Protein AF-A0A7S1K8V2-F1 (afdb_monomer_lite)

pLDDT: mean 72.02, std 18.65, range [31.47, 95.31]

Foldseek 3Di:
DDPWAAWDKDAAWPDKDPQAQDVVVLLVVLLLRLQFFKWWDANNRMITGHGPRMDTDHDNPHRIGMDTSDPPPDQKDFSWDFDPPDPVFWLDKDFCCVDVVVLLVVLLPGPQFWKWKRQNGMITTGHPDDPDGDRPQDPPPDDGQCDVPNLVVVQVVDPQFDDWDDDVNDIDTDGPPDRDPPPSDPDPPVRRSIMMGTND

Radius of gyration: 17.93 Å; chains: 1; bounding box: 51×30×47 Å

Structure (mmCIF, N/CA/C/O backbone):
data_AF-A0A7S1K8V2-F1
#
_entry.id   AF-A0A7S1K8V2-F1
#
loop_
_atom_site.group_PDB
_atom_site.id
_atom_site.type_symbol
_atom_site.label_atom_id
_atom_site.label_alt_id
_atom_site.label_comp_id
_atom_site.label_asym_id
_atom_site.label_entity_id
_atom_site.label_seq_id
_atom_site.pdbx_PDB_ins_code
_atom_site.Cartn_x
_atom_site.Cartn_y
_atom_site.Cartn_z
_atom_site.occupancy
_atom_site.B_iso_or_equiv
_atom_site.auth_seq_id
_atom_site.auth_comp_id
_atom_site.auth_asym_id
_atom_site.auth_atom_id
_atom_site.pdbx_PDB_model_num
ATOM 1 N N . VAL A 1 1 ? 1.075 -13.369 14.796 1.00 53.59 1 VAL A N 1
ATOM 2 C CA . VAL A 1 1 ? 1.922 -12.319 15.407 1.00 53.59 1 VAL A CA 1
ATOM 3 C C . VAL A 1 1 ? 1.227 -10.993 15.156 1.00 53.59 1 VAL A C 1
ATOM 5 O O . VAL A 1 1 ? 0.840 -10.765 14.019 1.00 53.59 1 VAL A O 1
ATOM 8 N N . SER A 1 2 ? 0.958 -10.197 16.194 1.00 70.00 2 SER A N 1
ATOM 9 C CA . SER A 1 2 ? 0.350 -8.868 16.036 1.00 70.00 2 SER A CA 1
ATOM 10 C C . SER A 1 2 ? 1.467 -7.839 15.881 1.00 70.00 2 SER A C 1
ATOM 12 O O . SER A 1 2 ? 2.305 -7.732 16.771 1.00 70.00 2 SER A O 1
ATOM 14 N N . CYS A 1 3 ? 1.492 -7.119 14.759 1.00 86.88 3 CYS A N 1
ATOM 15 C CA . CYS A 1 3 ? 2.427 -6.020 14.487 1.00 86.88 3 CYS A CA 1
ATOM 16 C C . CYS A 1 3 ? 1.799 -4.641 14.753 1.00 86.88 3 CYS A C 1
ATOM 18 O O . CYS A 1 3 ? 2.297 -3.613 14.292 1.00 86.88 3 CYS A O 1
ATOM 20 N N . TYR A 1 4 ? 0.689 -4.625 15.492 1.00 90.81 4 TYR A N 1
ATOM 21 C CA . TYR A 1 4 ? 0.033 -3.403 15.921 1.00 90.81 4 TYR A CA 1
ATOM 22 C C . TYR A 1 4 ? 0.778 -2.740 17.072 1.00 90.81 4 TYR A C 1
ATOM 24 O O . TYR A 1 4 ? 1.334 -3.393 17.956 1.00 90.81 4 TYR A O 1
ATOM 32 N N . ARG A 1 5 ? 0.706 -1.415 17.093 1.00 92.44 5 ARG A N 1
ATOM 33 C CA . ARG A 1 5 ? 1.230 -0.565 18.161 1.00 92.44 5 ARG A CA 1
ATOM 34 C C . ARG A 1 5 ? 0.254 0.561 18.445 1.00 92.44 5 ARG A C 1
ATOM 36 O O . ARG A 1 5 ? -0.498 0.948 17.560 1.00 92.44 5 ARG A O 1
ATOM 43 N N . ARG A 1 6 ? 0.263 1.111 19.659 1.00 95.12 6 ARG A N 1
ATOM 44 C CA . ARG A 1 6 ? -0.515 2.326 19.928 1.00 95.12 6 ARG A CA 1
ATOM 45 C C . ARG A 1 6 ? 0.083 3.500 19.163 1.00 95.12 6 ARG A C 1
ATOM 47 O O . ARG A 1 6 ? 1.302 3.714 19.183 1.00 95.12 6 ARG A O 1
ATOM 54 N N . GLY A 1 7 ? -0.766 4.231 18.457 1.00 94.94 7 GLY A N 1
ATOM 55 C CA . GLY A 1 7 ? -0.309 5.356 17.666 1.00 94.94 7 GLY A CA 1
ATOM 56 C C . GLY A 1 7 ? -1.412 6.114 16.960 1.00 94.94 7 GLY A C 1
ATOM 57 O O . GLY A 1 7 ? -2.589 5.780 17.023 1.00 94.94 7 GLY A O 1
ATOM 58 N N . GLU A 1 8 ? -0.988 7.164 16.279 1.00 94.06 8 GLU A N 1
ATOM 59 C CA . GLU A 1 8 ? -1.841 8.003 15.459 1.00 94.06 8 GLU A CA 1
ATOM 60 C C . GLU A 1 8 ? -1.743 7.563 14.007 1.00 94.06 8 GLU A C 1
ATOM 62 O O . GLU A 1 8 ? -0.650 7.325 13.478 1.00 94.06 8 GLU A O 1
ATOM 67 N N . LEU A 1 9 ? -2.909 7.488 13.374 1.00 93.00 9 LEU A N 1
ATOM 68 C CA . LEU A 1 9 ? -3.054 7.210 11.959 1.00 93.00 9 LEU A CA 1
ATOM 69 C C . LEU A 1 9 ? -3.453 8.498 11.248 1.00 93.00 9 LEU A C 1
ATOM 71 O O . LEU A 1 9 ? -4.464 9.109 11.581 1.00 93.00 9 LEU A O 1
ATOM 75 N N . SER A 1 10 ? -2.662 8.910 10.267 1.00 86.31 10 SER A N 1
ATOM 76 C CA . SER A 1 10 ? -2.987 10.029 9.377 1.00 86.31 10 SER A CA 1
ATOM 77 C C . SER A 1 10 ? -2.957 9.555 7.934 1.00 86.31 10 SER A C 1
ATOM 79 O O . SER A 1 10 ? -2.233 8.616 7.626 1.00 86.31 10 SER A O 1
ATOM 81 N N . GLY A 1 11 ? -3.720 10.183 7.041 1.00 77.44 11 GLY A N 1
ATOM 82 C CA . GLY A 1 11 ? -3.738 9.823 5.621 1.00 77.44 11 GLY A CA 1
ATOM 83 C C . GLY A 1 11 ? -5.083 10.079 4.957 1.00 77.44 11 GLY A C 1
ATOM 84 O O . GLY A 1 11 ? -6.019 10.567 5.589 1.00 77.44 11 GLY A O 1
ATOM 85 N N . ILE A 1 12 ? -5.183 9.731 3.672 1.00 74.69 12 ILE A N 1
ATOM 86 C CA . ILE A 1 12 ? -6.480 9.684 2.992 1.00 74.69 12 ILE A CA 1
ATOM 87 C C . ILE A 1 12 ? -7.177 8.394 3.420 1.00 74.69 12 ILE A C 1
ATOM 89 O O . ILE A 1 12 ? -6.639 7.303 3.227 1.00 74.69 12 ILE A O 1
ATOM 93 N N . GLY A 1 13 ? -8.368 8.529 4.002 1.00 75.56 13 GLY A N 1
ATOM 94 C CA . GLY A 1 13 ? -9.222 7.394 4.335 1.00 75.56 13 GLY A CA 1
ATOM 95 C C . GLY A 1 13 ? -9.677 6.669 3.071 1.00 75.56 13 GLY A C 1
ATOM 96 O O . GLY A 1 13 ? -10.183 7.295 2.143 1.00 75.56 13 GLY A O 1
ATOM 97 N N . VAL A 1 14 ? -9.490 5.353 3.046 1.00 73.56 14 VAL A N 1
ATOM 98 C CA . VAL A 1 14 ? -9.912 4.466 1.947 1.00 73.56 14 VAL A CA 1
ATOM 99 C C . VAL A 1 14 ? -11.004 3.489 2.377 1.00 73.56 14 VAL A C 1
ATOM 101 O O . VAL A 1 14 ? -11.528 2.750 1.550 1.00 73.56 14 VAL A O 1
ATOM 104 N N . GLY A 1 15 ? -11.370 3.495 3.659 1.00 77.00 15 GLY A N 1
ATOM 105 C CA . GLY A 1 15 ? -12.552 2.809 4.156 1.00 77.00 15 GLY A CA 1
ATOM 106 C C . GLY A 1 15 ? -12.661 2.826 5.677 1.00 77.00 15 GLY A C 1
ATOM 107 O O . GLY A 1 15 ? -11.722 3.189 6.391 1.00 77.00 15 GLY A O 1
ATOM 108 N N . LEU A 1 16 ? -13.838 2.425 6.145 1.00 80.62 16 LEU A N 1
ATOM 109 C CA . LEU A 1 16 ? -14.194 2.254 7.547 1.00 80.62 16 LEU A CA 1
ATOM 110 C C . LEU A 1 16 ? -15.005 0.962 7.661 1.00 80.62 16 LEU A C 1
ATOM 112 O O . LEU A 1 16 ? -15.976 0.798 6.925 1.00 80.62 16 LEU A O 1
ATOM 116 N N . VAL A 1 17 ? -14.612 0.057 8.557 1.00 84.56 17 VAL A N 1
ATOM 117 C CA . VAL A 1 17 ? -15.372 -1.170 8.844 1.00 84.56 17 VAL A CA 1
ATOM 118 C C . VAL A 1 17 ? -15.810 -1.165 10.301 1.00 84.56 17 VAL A C 1
ATOM 120 O O . VAL A 1 17 ? -14.987 -0.965 11.194 1.00 84.56 17 VAL A O 1
ATOM 123 N N . GLU A 1 18 ? -17.103 -1.397 10.524 1.00 85.75 18 GLU A N 1
ATOM 124 C CA . GLU A 1 18 ? -17.752 -1.466 11.835 1.00 85.75 18 GLU A CA 1
ATOM 125 C C . GLU A 1 18 ? -18.924 -2.470 11.786 1.00 85.75 18 GLU A C 1
ATOM 127 O O . GLU A 1 18 ? -19.657 -2.488 10.795 1.00 85.75 18 GLU A O 1
ATOM 132 N N . PRO A 1 19 ? -19.156 -3.280 12.836 1.00 87.50 19 PRO A N 1
ATOM 133 C CA . PRO A 1 19 ? -18.291 -3.491 13.994 1.00 87.50 19 PRO A CA 1
ATOM 134 C C . PRO A 1 19 ? -17.163 -4.488 13.683 1.00 87.50 19 PRO A C 1
ATOM 136 O O . PRO A 1 19 ? -17.367 -5.480 12.984 1.00 87.50 19 PRO A O 1
ATOM 139 N N . VAL A 1 20 ? -15.987 -4.262 14.260 1.00 89.38 20 VAL A N 1
ATOM 140 C CA . VAL A 1 20 ? -14.831 -5.168 14.188 1.00 89.38 20 VAL A CA 1
ATOM 141 C C . VAL A 1 20 ? -14.441 -5.585 15.600 1.00 89.38 20 VAL A C 1
ATOM 143 O O . VAL A 1 20 ? -14.430 -4.753 16.503 1.00 89.38 20 VAL A O 1
ATOM 146 N N . LYS A 1 21 ? -14.160 -6.871 15.824 1.00 88.56 21 LYS A N 1
ATOM 147 C CA . LYS A 1 21 ? -13.917 -7.401 17.179 1.00 88.56 21 LYS A CA 1
ATOM 148 C C . LYS A 1 21 ? -12.461 -7.319 17.604 1.00 88.56 21 LYS A C 1
ATOM 150 O O . LYS A 1 21 ? -12.169 -7.251 18.795 1.00 88.56 21 LYS A O 1
ATOM 155 N N . GLU A 1 22 ? -11.556 -7.382 16.636 1.00 91.12 22 GLU A N 1
ATOM 156 C CA . GLU A 1 22 ? -10.123 -7.458 16.880 1.00 91.12 22 GLU A CA 1
ATOM 157 C C . GLU A 1 22 ? -9.335 -6.710 15.801 1.00 91.12 22 GLU A C 1
ATOM 159 O O . GLU A 1 22 ? -9.716 -6.662 14.631 1.00 91.12 22 GLU A O 1
ATOM 164 N N . ALA A 1 23 ? -8.156 -6.202 16.163 1.00 90.31 23 ALA A N 1
ATOM 165 C CA . ALA A 1 23 ? -7.246 -5.557 15.215 1.00 90.31 23 ALA A CA 1
ATOM 166 C C . ALA A 1 23 ? -6.826 -6.489 14.051 1.00 90.31 23 ALA A C 1
ATOM 168 O O . ALA A 1 23 ? -6.567 -6.039 12.934 1.00 90.31 23 ALA A O 1
ATOM 169 N N . SER A 1 24 ? -6.804 -7.805 14.281 1.00 88.50 24 SER A N 1
ATOM 170 C CA . SER A 1 24 ? -6.528 -8.827 13.261 1.00 88.50 24 SER A CA 1
ATOM 171 C C . SER A 1 24 ? -7.564 -8.811 12.126 1.00 88.50 24 SER A C 1
ATOM 173 O O . SER A 1 24 ? -7.199 -8.873 10.951 1.00 88.50 24 SER A O 1
ATOM 175 N N . GLU A 1 25 ? -8.847 -8.657 12.457 1.00 89.12 25 GLU A N 1
ATOM 176 C CA . GLU A 1 25 ? -9.940 -8.539 11.488 1.00 89.12 25 GLU A CA 1
ATOM 177 C C . GLU A 1 25 ? -9.811 -7.250 10.665 1.00 89.12 25 GLU A C 1
ATOM 179 O O . GLU A 1 25 ? -10.033 -7.259 9.454 1.00 89.12 25 GLU A O 1
ATOM 184 N N . C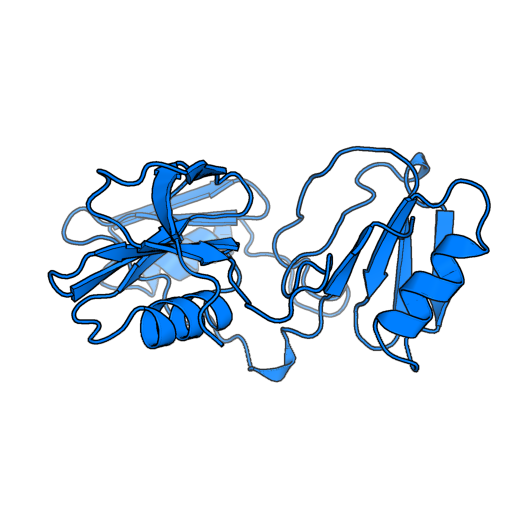YS A 1 26 ? -9.371 -6.164 11.305 1.00 90.81 26 CYS A N 1
ATOM 185 C CA . CYS A 1 26 ? -9.122 -4.879 10.657 1.00 90.81 26 CYS A CA 1
ATOM 186 C C . CYS A 1 26 ? -7.973 -4.970 9.633 1.00 90.81 26 CYS A C 1
ATOM 188 O O . CYS A 1 26 ? -8.078 -4.492 8.501 1.00 90.81 26 CYS A O 1
ATOM 190 N N . GLN A 1 27 ? -6.919 -5.715 9.972 1.00 88.88 27 GLN A N 1
ATOM 191 C CA . GLN A 1 27 ? -5.821 -6.004 9.055 1.00 88.88 27 GLN A CA 1
ATOM 192 C C . GLN A 1 27 ? -6.258 -6.914 7.899 1.00 88.88 27 GLN A C 1
ATOM 194 O O . GLN A 1 27 ? -5.871 -6.682 6.758 1.00 88.88 27 GLN A O 1
ATOM 199 N N . ALA A 1 28 ? -7.107 -7.913 8.158 1.00 86.00 28 ALA A N 1
ATOM 200 C CA . ALA A 1 28 ? -7.661 -8.767 7.109 1.00 86.00 28 ALA A CA 1
ATOM 201 C C . ALA A 1 28 ? -8.577 -7.982 6.151 1.00 86.00 28 ALA A C 1
ATOM 203 O O . ALA A 1 28 ? -8.548 -8.214 4.943 1.00 86.00 28 ALA A O 1
ATOM 204 N N . ALA A 1 29 ? -9.368 -7.037 6.667 1.00 86.62 29 ALA A N 1
ATOM 205 C CA . ALA A 1 29 ? -10.167 -6.120 5.854 1.00 86.62 29 ALA A CA 1
ATOM 206 C C . ALA A 1 29 ? -9.279 -5.207 4.998 1.00 86.62 29 ALA A C 1
ATOM 208 O O . ALA A 1 29 ? -9.495 -5.088 3.790 1.00 86.62 29 ALA A O 1
ATOM 209 N N . CYS A 1 30 ? -8.220 -4.649 5.589 1.00 85.94 30 CYS A N 1
ATOM 210 C CA . CYS A 1 30 ? -7.206 -3.902 4.855 1.00 85.94 30 CYS A CA 1
ATOM 211 C C . CYS A 1 30 ? -6.575 -4.766 3.753 1.00 85.94 30 CYS A C 1
ATOM 213 O O . CYS A 1 30 ? -6.520 -4.346 2.603 1.00 85.94 30 CYS A O 1
ATOM 215 N N . ALA A 1 31 ? -6.202 -6.011 4.059 1.00 81.75 31 ALA A N 1
ATOM 216 C CA . ALA A 1 31 ? -5.615 -6.958 3.114 1.00 81.75 31 ALA A CA 1
ATOM 217 C C . ALA A 1 31 ? -6.539 -7.347 1.947 1.00 81.75 31 ALA A C 1
ATOM 219 O O . ALA A 1 31 ? -6.030 -7.757 0.908 1.00 81.75 31 ALA A O 1
ATOM 220 N N . ARG A 1 32 ? -7.861 -7.179 2.075 1.00 78.12 32 ARG A N 1
ATOM 221 C CA . ARG A 1 32 ? -8.830 -7.330 0.973 1.00 78.12 32 ARG A CA 1
ATOM 222 C C . ARG A 1 32 ? -9.157 -6.018 0.263 1.00 78.12 32 ARG A C 1
ATOM 224 O O . ARG A 1 32 ? -9.653 -6.040 -0.852 1.00 78.12 32 ARG A O 1
ATOM 231 N N . THR A 1 33 ? -8.818 -4.880 0.861 1.00 74.25 33 THR A N 1
ATOM 232 C CA . THR A 1 33 ? -9.074 -3.548 0.303 1.00 74.25 33 THR A CA 1
ATOM 233 C C . THR A 1 33 ? -7.844 -3.097 -0.479 1.00 74.25 33 THR A C 1
ATOM 235 O O . THR A 1 33 ? -6.863 -2.715 0.152 1.00 74.25 33 THR A O 1
ATOM 238 N N . PRO A 1 34 ? -7.814 -3.108 -1.822 1.00 71.56 34 PRO A N 1
ATOM 239 C CA . PRO A 1 34 ? -6.573 -2.893 -2.583 1.00 71.56 34 PRO A CA 1
ATOM 240 C C . PRO A 1 34 ? -5.882 -1.556 -2.288 1.00 71.56 34 PRO A C 1
ATOM 242 O O . PRO A 1 34 ? -4.665 -1.448 -2.328 1.00 71.56 34 PRO A O 1
ATOM 245 N N . GLN A 1 35 ? -6.680 -0.552 -1.934 1.00 73.56 35 GLN A N 1
ATOM 246 C CA . GLN A 1 35 ? -6.238 0.801 -1.622 1.00 73.56 35 GLN A CA 1
ATOM 247 C C . GLN A 1 35 ? -5.634 0.950 -0.219 1.00 73.56 35 GLN A C 1
ATOM 249 O O . GLN A 1 35 ? -5.036 1.978 0.074 1.00 73.56 35 GLN A O 1
ATOM 254 N N . CYS A 1 36 ? -5.809 -0.031 0.671 1.00 81.94 36 CYS A N 1
ATOM 255 C CA . CYS A 1 36 ? -5.418 0.085 2.073 1.00 81.94 36 CYS A CA 1
ATOM 256 C C . CYS A 1 36 ? -3.940 -0.247 2.292 1.00 81.94 36 CYS A C 1
ATOM 258 O O . CYS A 1 36 ? -3.472 -1.332 1.948 1.00 81.94 36 CYS A O 1
ATOM 260 N N . HIS A 1 37 ? -3.205 0.674 2.907 1.00 84.06 37 HIS A N 1
ATOM 261 C CA . HIS A 1 37 ? -1.793 0.476 3.226 1.00 84.06 37 HIS A CA 1
ATOM 262 C C . HIS A 1 37 ? -1.545 0.423 4.736 1.00 84.06 37 HIS A C 1
ATOM 264 O O . HIS A 1 37 ? -0.791 -0.430 5.212 1.00 84.06 37 HIS A O 1
ATOM 270 N N . TYR A 1 38 ? -2.250 1.264 5.494 1.00 89.75 38 TYR A N 1
ATOM 271 C CA . TYR A 1 38 ? -2.222 1.251 6.950 1.00 89.75 38 TYR A CA 1
ATOM 272 C C . TYR A 1 38 ? -3.626 1.176 7.521 1.00 89.75 38 TYR A C 1
ATOM 274 O O . TYR A 1 38 ? -4.615 1.577 6.904 1.00 89.75 38 TYR A O 1
ATOM 282 N N . THR A 1 39 ? -3.689 0.685 8.744 1.00 93.19 39 THR A N 1
ATOM 283 C CA . THR A 1 39 ? -4.930 0.447 9.448 1.00 93.19 39 THR A CA 1
ATOM 284 C C . THR A 1 39 ? -4.834 0.917 10.894 1.00 93.19 39 THR A C 1
ATOM 286 O O . THR A 1 39 ? -3.751 0.943 11.481 1.00 93.19 39 THR A O 1
ATOM 289 N N . GLY A 1 40 ? -5.967 1.349 11.441 1.00 94.94 40 GLY A N 1
ATOM 290 C CA . GLY A 1 40 ? -6.136 1.795 12.814 1.00 94.94 40 GLY A CA 1
ATOM 291 C C . GLY A 1 40 ? -7.385 1.161 13.399 1.00 94.94 40 GLY A C 1
ATOM 292 O O . GLY A 1 40 ? -8.484 1.390 12.912 1.00 94.94 40 GLY A O 1
ATOM 293 N N . TYR A 1 41 ? -7.216 0.373 14.446 1.00 95.31 41 TYR A N 1
ATOM 294 C CA . TYR A 1 41 ? -8.282 -0.268 15.191 1.00 95.31 41 TYR A CA 1
ATOM 295 C C . TYR A 1 41 ? -8.514 0.478 16.506 1.00 95.31 41 TYR A C 1
ATOM 297 O O . TYR A 1 41 ? -7.600 0.602 17.323 1.00 95.31 41 TYR A O 1
ATOM 305 N N . GLY A 1 42 ? -9.734 0.968 16.705 1.00 93.25 42 GLY A N 1
ATOM 306 C CA . GLY A 1 42 ? -10.200 1.488 17.987 1.00 93.25 42 GLY A CA 1
ATOM 307 C C . GLY A 1 42 ? -10.867 0.385 18.800 1.00 93.25 42 GLY A C 1
ATOM 308 O O . GLY A 1 42 ? -11.659 -0.387 18.264 1.00 93.25 42 GLY A O 1
ATOM 309 N N . GLU A 1 43 ? -10.600 0.325 20.105 1.00 87.06 43 GLU A N 1
ATOM 310 C CA . GLU A 1 43 ? -11.154 -0.713 20.997 1.00 87.06 43 GLU A CA 1
ATOM 311 C C . GLU A 1 43 ? -12.695 -0.674 21.105 1.00 87.06 43 GLU A C 1
ATOM 313 O O . GLU A 1 43 ? -13.312 -1.639 21.548 1.00 87.06 43 GLU A O 1
ATOM 318 N N . TRP A 1 44 ? -13.329 0.409 20.644 1.00 89.56 44 TRP A N 1
ATOM 319 C CA . TRP A 1 44 ? -14.784 0.547 20.489 1.00 89.56 44 TRP A CA 1
ATOM 320 C C . TRP A 1 44 ? -15.355 -0.171 19.252 1.00 89.56 44 TRP A C 1
ATOM 322 O O . TRP A 1 44 ? -16.562 -0.120 19.020 1.00 89.56 44 TRP A O 1
ATOM 332 N N . GLY A 1 45 ? -14.513 -0.863 18.483 1.00 89.75 45 GLY A N 1
ATOM 333 C CA . GLY A 1 45 ? -14.917 -1.718 17.369 1.00 89.75 45 GLY A CA 1
ATOM 334 C C . GLY A 1 45 ? -14.894 -1.046 15.997 1.00 89.75 45 GLY A C 1
ATOM 335 O O . GLY A 1 45 ? -15.529 -1.548 15.068 1.00 89.75 45 GLY A O 1
ATOM 336 N N . SER A 1 46 ? -14.162 0.063 15.862 1.00 90.75 46 SER A N 1
ATOM 337 C CA . SER A 1 46 ? -13.975 0.778 14.594 1.00 90.75 46 SER A CA 1
ATOM 338 C C . SER A 1 46 ? -12.653 0.427 13.932 1.00 90.75 46 SER A C 1
ATOM 340 O O . SER A 1 46 ? -11.601 0.450 14.572 1.00 90.75 46 SER A O 1
ATOM 342 N N . CYS A 1 47 ? -12.699 0.161 12.628 1.00 93.81 47 CYS A N 1
ATOM 343 C CA . CYS A 1 47 ? -11.532 -0.105 11.799 1.00 93.81 47 CYS A CA 1
ATOM 344 C C . CYS A 1 47 ? -11.344 0.978 10.736 1.00 93.81 47 CYS A C 1
ATOM 346 O O . CYS A 1 47 ? -12.034 0.992 9.717 1.00 93.81 47 CYS A O 1
ATOM 348 N N . TYR A 1 48 ? -10.379 1.862 10.953 1.00 92.62 48 TYR A N 1
ATOM 349 C CA . TYR A 1 48 ? -9.982 2.905 10.018 1.00 92.62 48 TYR A CA 1
ATOM 350 C C . TYR A 1 48 ? -8.942 2.360 9.040 1.00 92.62 48 TYR A C 1
ATOM 352 O O . TYR A 1 48 ? -7.939 1.772 9.447 1.00 92.62 48 TYR A O 1
ATOM 360 N N . MET A 1 49 ? -9.155 2.578 7.747 1.00 89.44 49 MET A N 1
ATOM 361 C CA . MET A 1 49 ? -8.223 2.185 6.693 1.00 89.44 49 MET A CA 1
ATOM 362 C C . MET A 1 49 ? -7.755 3.427 5.951 1.00 89.44 49 MET A C 1
ATOM 364 O O . MET A 1 49 ? -8.575 4.213 5.471 1.00 89.44 49 MET A O 1
ATOM 368 N N . VAL A 1 50 ? -6.440 3.601 5.830 1.00 84.81 50 VAL A N 1
ATOM 369 C CA . VAL A 1 50 ? -5.841 4.701 5.066 1.00 84.81 50 VAL A CA 1
ATOM 370 C C . VAL A 1 50 ? -4.964 4.173 3.942 1.00 84.81 50 VAL A C 1
ATOM 372 O O . VAL A 1 50 ? -4.414 3.068 4.003 1.00 84.81 50 VAL A O 1
ATOM 375 N N . GLY A 1 51 ? -4.864 4.982 2.894 1.00 78.25 51 GLY A N 1
ATOM 376 C CA . GLY A 1 51 ? -4.095 4.653 1.708 1.00 78.25 51 GLY A CA 1
ATOM 377 C C . GLY A 1 51 ? -2.586 4.727 1.904 1.00 78.25 51 GLY A C 1
ATOM 378 O O . GLY A 1 51 ? -2.082 5.005 2.991 1.00 78.25 51 GLY A O 1
ATOM 379 N N . TRP A 1 52 ? -1.860 4.509 0.809 1.00 77.31 52 TRP A N 1
ATOM 380 C CA . TRP A 1 52 ? -0.393 4.564 0.751 1.00 77.31 52 TRP A CA 1
ATOM 381 C C . TRP A 1 52 ? 0.205 5.872 1.283 1.00 77.31 52 TRP A C 1
ATOM 383 O O . TRP A 1 52 ? 1.294 5.892 1.845 1.00 77.31 52 TRP A O 1
ATOM 393 N N . ASN A 1 53 ? -0.514 6.981 1.122 1.00 73.38 53 ASN A N 1
ATOM 394 C CA . ASN A 1 53 ? -0.092 8.281 1.636 1.00 73.38 53 ASN A CA 1
ATOM 395 C C . ASN A 1 53 ? -0.235 8.413 3.159 1.00 73.38 53 ASN A C 1
ATOM 397 O O . ASN A 1 53 ? 0.008 9.493 3.704 1.00 73.38 53 ASN A O 1
ATOM 401 N N . GLY A 1 54 ? -0.717 7.365 3.823 1.00 81.44 54 GLY A N 1
ATOM 402 C CA . GLY A 1 54 ? -0.873 7.360 5.254 1.00 81.44 54 GLY A CA 1
ATOM 403 C C . GLY A 1 54 ? 0.467 7.383 5.973 1.00 81.44 54 GLY A C 1
ATOM 404 O O . GLY A 1 54 ? 1.523 7.099 5.415 1.00 81.44 54 GLY A O 1
ATOM 405 N N . THR A 1 55 ? 0.427 7.752 7.241 1.00 85.62 55 THR A N 1
ATOM 406 C CA . THR A 1 55 ? 1.576 7.680 8.131 1.00 85.62 55 THR A CA 1
ATOM 407 C C . THR A 1 55 ? 1.131 7.136 9.474 1.00 85.62 55 THR A C 1
ATOM 409 O O . THR A 1 55 ? 0.017 7.392 9.940 1.00 85.62 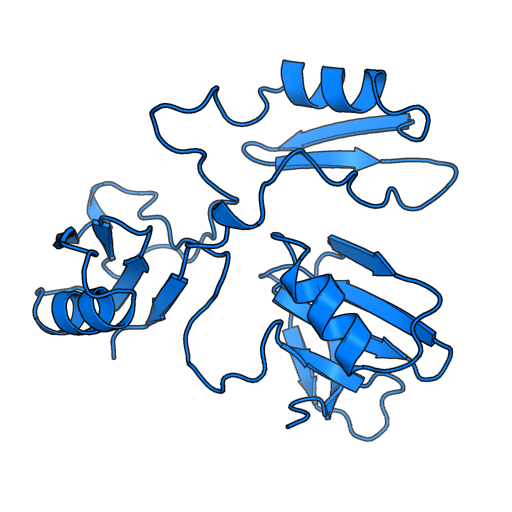55 THR A O 1
ATOM 412 N N . ILE A 1 56 ? 2.025 6.367 10.091 1.00 90.56 56 ILE A N 1
ATOM 413 C CA . ILE A 1 56 ? 1.873 5.885 11.457 1.00 90.56 56 ILE A CA 1
ATOM 414 C C . ILE A 1 56 ? 2.863 6.640 12.330 1.00 90.56 56 ILE A C 1
ATOM 416 O O . ILE A 1 56 ? 4.076 6.536 12.127 1.00 90.56 56 ILE A O 1
ATOM 420 N N . ARG A 1 57 ? 2.351 7.340 13.341 1.00 92.62 57 ARG A N 1
ATOM 421 C CA . ARG A 1 57 ? 3.170 7.936 14.397 1.00 92.62 57 ARG A CA 1
ATOM 422 C C . ARG A 1 57 ? 2.947 7.176 15.692 1.00 92.62 57 ARG A C 1
ATOM 424 O O . ARG A 1 57 ? 1.826 7.109 16.183 1.00 92.62 57 ARG A O 1
ATOM 431 N N . GLU A 1 58 ? 4.007 6.607 16.254 1.00 91.69 58 GLU A N 1
ATOM 432 C CA . GLU A 1 58 ? 3.905 5.950 17.557 1.00 91.69 58 GLU A CA 1
ATOM 433 C C . GLU A 1 58 ? 3.503 6.955 18.637 1.00 91.69 58 GLU A C 1
ATOM 435 O O . GLU A 1 58 ? 4.082 8.038 18.758 1.00 91.69 58 GLU A O 1
ATOM 440 N N . ASN A 1 59 ? 2.500 6.575 19.420 1.00 93.75 59 ASN A N 1
ATOM 441 C CA . ASN A 1 59 ? 2.019 7.335 20.559 1.00 93.75 59 ASN A CA 1
ATOM 442 C C . ASN A 1 59 ? 1.351 6.351 21.526 1.00 93.75 59 ASN A C 1
ATOM 444 O O . ASN A 1 59 ? 0.295 5.801 21.225 1.00 93.75 59 ASN A O 1
ATOM 448 N N . LYS A 1 60 ? 1.979 6.106 22.682 1.00 91.31 60 LYS A N 1
ATOM 449 C CA . LYS A 1 60 ? 1.495 5.121 23.665 1.00 91.31 60 LYS A CA 1
ATOM 450 C C . LYS A 1 60 ? 0.168 5.518 24.305 1.00 91.31 60 LYS A C 1
ATOM 452 O O . LYS A 1 60 ? -0.560 4.632 24.739 1.00 91.31 60 LYS A O 1
ATOM 457 N N . ASP A 1 61 ? -0.130 6.811 24.316 1.00 93.56 61 ASP A N 1
ATOM 458 C CA . ASP A 1 61 ? -1.348 7.374 24.890 1.00 93.56 61 ASP A CA 1
ATOM 459 C C . ASP A 1 61 ? -2.466 7.506 23.844 1.00 93.56 61 ASP A C 1
ATOM 461 O O . ASP A 1 61 ? -3.533 8.026 24.149 1.00 93.56 61 ASP A O 1
ATOM 465 N N . ALA A 1 62 ? -2.235 7.053 22.604 1.00 93.00 62 ALA A N 1
ATOM 466 C CA . ALA A 1 62 ? -3.261 7.057 21.573 1.00 93.00 62 ALA A CA 1
ATOM 467 C C . ALA A 1 62 ? -4.319 5.970 21.807 1.00 93.00 62 ALA A C 1
ATOM 469 O O . ALA A 1 62 ? -4.038 4.867 22.296 1.00 93.00 62 ALA A O 1
ATOM 470 N N . ASP A 1 63 ? -5.531 6.290 21.361 1.00 92.31 63 ASP A N 1
ATOM 471 C CA . ASP A 1 63 ? -6.714 5.437 21.462 1.00 92.31 63 ASP A CA 1
ATOM 472 C C . ASP A 1 63 ? -6.799 4.375 20.352 1.00 92.31 63 ASP A C 1
ATOM 474 O O . ASP A 1 63 ? -7.646 3.485 20.399 1.00 92.31 63 ASP A O 1
ATOM 478 N N . LEU A 1 64 ? -5.917 4.448 19.348 1.00 94.44 64 LEU A N 1
ATOM 479 C CA . LEU A 1 64 ? -5.872 3.508 18.232 1.00 94.44 64 LEU A CA 1
ATOM 480 C C . LEU A 1 64 ? -4.686 2.551 18.351 1.00 94.44 64 LEU A C 1
ATOM 482 O O . LEU A 1 64 ? -3.544 2.953 18.589 1.00 94.44 64 LEU A O 1
ATOM 486 N N . LEU A 1 65 ? -4.954 1.278 18.075 1.00 95.00 65 LEU A N 1
ATOM 487 C CA . LEU A 1 65 ? -3.948 0.321 17.643 1.00 95.00 65 LEU A CA 1
ATOM 488 C C . LEU A 1 65 ? -3.750 0.492 16.141 1.00 95.00 65 LEU A C 1
ATOM 490 O O . LEU A 1 65 ? -4.639 0.188 15.358 1.00 95.00 65 LEU A O 1
ATOM 494 N N . VAL A 1 66 ? -2.573 0.935 15.722 1.00 94.81 66 VAL A N 1
ATOM 495 C CA . VAL A 1 66 ? -2.229 1.166 14.317 1.00 94.81 66 VAL A CA 1
ATOM 496 C C . VAL A 1 66 ? -1.224 0.141 13.808 1.00 94.81 66 VAL A C 1
ATOM 498 O O . VAL A 1 66 ? -0.357 -0.319 14.556 1.00 94.81 66 VAL A O 1
ATOM 501 N N . GLY A 1 67 ? -1.335 -0.217 12.535 1.00 91.56 67 GLY A N 1
ATOM 502 C CA . GLY A 1 67 ? -0.514 -1.254 11.927 1.00 91.56 67 GLY A CA 1
ATOM 503 C C . GLY A 1 67 ? -0.499 -1.203 10.398 1.00 91.56 67 GLY A C 1
ATOM 504 O O . GLY A 1 67 ? -1.293 -0.488 9.781 1.00 91.56 67 GLY A O 1
ATOM 505 N N . PRO A 1 68 ? 0.436 -1.926 9.769 1.00 89.62 68 PRO A N 1
ATOM 506 C CA . PRO A 1 68 ? 0.474 -2.110 8.322 1.00 89.62 68 PRO A CA 1
ATOM 507 C C . PRO A 1 68 ? -0.644 -3.038 7.826 1.00 89.62 68 PRO A C 1
ATOM 509 O O . PRO A 1 68 ? -1.265 -3.771 8.594 1.00 89.62 68 PRO A O 1
ATOM 512 N N . ARG A 1 69 ? -0.834 -3.071 6.502 1.00 86.88 69 ARG A N 1
ATOM 513 C CA . ARG A 1 69 ? -1.678 -4.057 5.804 1.00 86.88 69 ARG A CA 1
ATOM 514 C C . ARG A 1 69 ? -1.328 -5.513 6.152 1.00 86.88 69 ARG A C 1
ATOM 516 O O . ARG A 1 69 ? -2.214 -6.361 6.196 1.00 86.88 69 ARG A O 1
ATOM 523 N N . SER A 1 70 ? -0.047 -5.822 6.356 1.00 83.88 70 SER A N 1
ATOM 524 C CA . SER A 1 70 ? 0.465 -7.175 6.616 1.00 83.88 70 SER A CA 1
ATOM 525 C C . SER A 1 70 ? 1.547 -7.152 7.697 1.00 83.88 70 SER A C 1
ATOM 527 O O . SER A 1 70 ? 2.358 -6.234 7.733 1.00 83.88 70 SER A O 1
ATOM 529 N N . CYS A 1 71 ? 1.590 -8.188 8.539 1.00 83.25 71 CYS A N 1
ATOM 530 C CA . CYS A 1 71 ? 2.633 -8.389 9.553 1.00 83.25 71 CYS A CA 1
ATOM 531 C C . CYS A 1 71 ? 3.717 -9.367 9.079 1.00 83.25 71 CYS A C 1
ATOM 533 O O . CYS A 1 71 ? 4.318 -10.049 9.902 1.00 83.25 71 CYS A O 1
ATOM 535 N N . ASP A 1 72 ? 3.926 -9.503 7.769 1.00 78.19 72 ASP A N 1
ATOM 536 C CA . ASP A 1 72 ? 4.919 -10.439 7.226 1.00 78.19 72 ASP A CA 1
ATOM 537 C C . ASP A 1 72 ? 6.374 -9.986 7.439 1.00 78.19 72 ASP A C 1
ATOM 539 O O . ASP A 1 72 ? 7.288 -10.709 7.050 1.00 78.19 72 ASP A O 1
ATOM 543 N N . GLU A 1 73 ? 6.580 -8.815 8.063 1.00 70.19 73 GLU A N 1
ATOM 544 C CA . GLU A 1 73 ? 7.880 -8.167 8.315 1.00 70.19 73 GLU A CA 1
ATOM 545 C C . GLU A 1 73 ? 8.742 -8.001 7.053 1.00 70.19 73 GLU A C 1
ATOM 547 O O . GLU A 1 73 ? 9.911 -7.621 7.127 1.00 70.19 73 GLU A O 1
ATOM 552 N N . SER A 1 74 ? 8.162 -8.243 5.876 1.00 72.88 74 SER A N 1
ATOM 553 C CA . SER A 1 74 ? 8.827 -8.011 4.613 1.00 72.88 74 SER A CA 1
ATOM 554 C C . SER A 1 74 ? 8.838 -6.512 4.336 1.00 72.88 74 SER A C 1
ATOM 556 O O . SER A 1 74 ? 7.911 -5.782 4.685 1.00 72.88 74 SER A O 1
ATOM 558 N N . CYS A 1 75 ? 9.876 -6.029 3.659 1.00 76.00 75 CYS A N 1
ATOM 559 C CA . CYS A 1 75 ? 9.859 -4.678 3.099 1.00 76.00 75 CYS A CA 1
ATOM 560 C C . CYS A 1 75 ? 8.998 -4.601 1.826 1.00 76.00 75 CYS A C 1
ATOM 562 O O . CYS A 1 75 ? 9.178 -3.676 1.038 1.00 76.00 75 CYS A O 1
ATOM 564 N N . TYR A 1 76 ? 8.141 -5.597 1.576 1.00 81.19 76 TYR A N 1
ATOM 565 C CA . TYR A 1 76 ? 7.357 -5.691 0.361 1.00 81.19 76 TYR A CA 1
ATOM 566 C C . TYR A 1 76 ? 5.967 -5.090 0.537 1.00 81.19 76 TYR A C 1
ATOM 568 O O . TYR A 1 76 ? 5.210 -5.415 1.450 1.00 81.19 76 TYR A O 1
ATOM 576 N N . ASP A 1 77 ? 5.596 -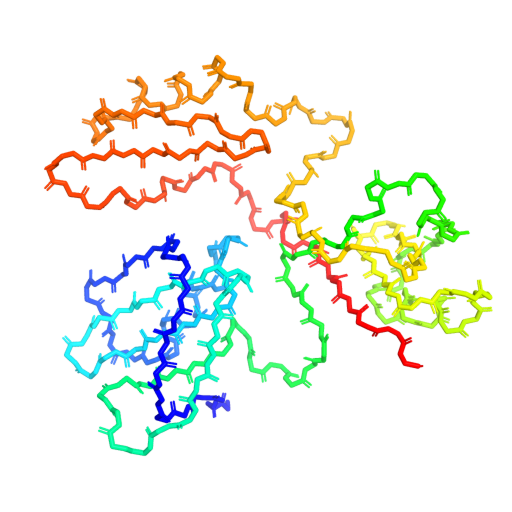4.275 -0.433 1.00 78.19 77 ASP A N 1
ATOM 577 C CA . ASP A 1 77 ? 4.301 -3.646 -0.549 1.00 78.19 77 ASP A CA 1
ATOM 578 C C . ASP A 1 77 ? 3.393 -4.503 -1.420 1.00 78.19 77 ASP A C 1
ATOM 580 O O . ASP A 1 77 ? 3.412 -4.459 -2.654 1.00 78.19 77 ASP A O 1
ATOM 584 N N . ARG A 1 78 ? 2.591 -5.328 -0.751 1.00 75.06 78 ARG A N 1
ATOM 585 C CA . ARG A 1 78 ? 1.620 -6.209 -1.401 1.00 75.06 78 ARG A CA 1
ATOM 586 C C . ARG A 1 78 ? 0.385 -5.432 -1.834 1.00 75.06 78 ARG A C 1
ATOM 588 O O . ARG A 1 78 ? -0.183 -4.675 -1.050 1.00 75.06 78 ARG A O 1
ATOM 595 N N . GLY A 1 79 ? -0.058 -5.677 -3.061 1.00 70.06 79 GLY A N 1
ATOM 596 C CA . GLY A 1 79 ? -1.187 -4.988 -3.682 1.00 70.06 79 GLY A CA 1
ATOM 597 C C . GLY A 1 79 ? -0.826 -3.632 -4.291 1.00 70.06 79 GLY A C 1
ATOM 598 O O . GLY A 1 79 ? -1.706 -2.972 -4.838 1.00 70.06 79 GLY A O 1
ATOM 599 N N . PHE A 1 80 ? 0.448 -3.234 -4.244 1.00 71.38 80 PHE A N 1
ATOM 600 C CA . PHE A 1 80 ? 0.928 -1.971 -4.793 1.00 71.38 80 PHE A CA 1
ATOM 601 C C . PHE A 1 80 ? 1.919 -2.224 -5.925 1.00 71.38 80 PHE A C 1
ATOM 603 O O . PHE A 1 80 ? 2.698 -3.179 -5.885 1.00 71.38 80 PHE A O 1
ATOM 610 N N . ILE A 1 81 ? 1.888 -1.349 -6.927 1.00 71.06 81 ILE A N 1
ATOM 611 C CA . ILE A 1 81 ? 2.887 -1.284 -7.993 1.00 71.06 81 ILE A CA 1
ATOM 612 C C . ILE A 1 81 ? 3.681 0.007 -7.854 1.00 71.06 81 ILE A C 1
ATOM 614 O O . ILE A 1 81 ? 3.124 1.063 -7.553 1.00 71.06 81 ILE A O 1
ATOM 618 N N . TYR A 1 82 ? 4.977 -0.058 -8.103 1.00 73.06 82 TYR A N 1
ATOM 619 C CA . TYR A 1 82 ? 5.782 1.130 -8.321 1.00 73.06 82 TYR A CA 1
ATOM 620 C C . TYR A 1 82 ? 5.815 1.406 -9.818 1.00 73.06 82 TYR A C 1
ATOM 622 O O . TYR A 1 82 ? 6.229 0.556 -10.598 1.00 73.06 82 TYR A O 1
ATOM 630 N N . ALA A 1 83 ? 5.359 2.578 -10.247 1.00 60.75 83 ALA A N 1
ATOM 631 C CA . ALA A 1 83 ? 5.349 2.897 -11.665 1.00 60.75 83 ALA A CA 1
ATOM 632 C C . ALA A 1 83 ? 6.588 3.686 -12.087 1.00 60.75 83 ALA A C 1
ATOM 634 O O . ALA A 1 83 ? 6.878 4.756 -11.550 1.00 60.75 83 ALA A O 1
ATOM 635 N N . ALA A 1 84 ? 7.250 3.221 -13.145 1.00 57.44 84 ALA A N 1
ATOM 636 C CA . ALA A 1 84 ? 8.116 4.063 -13.956 1.00 57.44 84 ALA A CA 1
ATOM 637 C C . ALA A 1 84 ? 7.238 4.987 -14.823 1.00 57.44 84 ALA A C 1
ATOM 639 O O . ALA A 1 84 ? 7.020 4.735 -16.003 1.00 57.44 84 ALA A O 1
ATOM 640 N N . ASN A 1 85 ? 6.698 6.059 -14.235 1.00 50.41 85 ASN A N 1
ATOM 641 C CA . ASN A 1 85 ? 5.875 7.043 -14.966 1.00 50.41 85 ASN A CA 1
ATOM 642 C C . ASN A 1 85 ? 6.655 7.806 -16.054 1.00 50.41 85 ASN A C 1
ATOM 644 O O . ASN A 1 85 ? 6.073 8.511 -16.873 1.00 50.41 85 ASN A O 1
ATOM 648 N N . ASP A 1 86 ? 7.977 7.677 -16.041 1.00 56.47 86 ASP A N 1
ATOM 649 C CA . ASP A 1 86 ? 8.893 8.154 -17.063 1.00 56.47 86 ASP A CA 1
ATOM 650 C C . ASP A 1 86 ? 9.550 6.916 -17.704 1.00 56.47 86 ASP A C 1
ATOM 652 O O . ASP A 1 86 ? 10.084 6.091 -16.961 1.00 56.47 86 ASP A O 1
ATOM 656 N N . PRO A 1 87 ? 9.569 6.768 -19.043 1.00 58.78 87 PRO A N 1
ATOM 657 C CA . PRO A 1 87 ? 10.311 5.705 -19.725 1.00 58.78 87 PRO A CA 1
ATOM 658 C C . PRO A 1 87 ? 11.777 5.635 -19.302 1.00 58.78 87 PRO A C 1
ATOM 660 O O . PRO A 1 87 ? 12.386 4.570 -19.314 1.00 58.78 87 PRO A O 1
ATOM 663 N N . SER A 1 88 ? 12.348 6.768 -18.888 1.00 60.00 88 SER A N 1
ATOM 664 C CA . SER A 1 88 ? 13.687 6.806 -18.337 1.00 60.00 88 SER A CA 1
ATOM 665 C C . SER A 1 88 ? 13.756 6.045 -17.009 1.00 60.00 88 SER A C 1
ATOM 667 O O . SER A 1 88 ? 14.774 5.413 -16.753 1.00 60.00 88 SER A O 1
ATOM 669 N N . ALA A 1 89 ? 12.712 6.067 -16.174 1.00 65.75 89 ALA A N 1
ATOM 670 C CA . ALA A 1 89 ? 12.652 5.411 -14.867 1.00 65.75 89 ALA A CA 1
ATOM 671 C C . ALA A 1 89 ? 12.611 3.871 -14.934 1.00 65.75 89 ALA A C 1
ATOM 673 O O . ALA A 1 89 ? 12.842 3.220 -13.916 1.00 65.75 89 ALA A O 1
ATOM 674 N N . ALA A 1 90 ? 12.384 3.281 -16.107 1.00 73.06 90 ALA A N 1
ATOM 675 C CA . ALA A 1 90 ? 12.503 1.843 -16.303 1.00 73.06 90 ALA A CA 1
ATOM 676 C C . ALA A 1 90 ? 13.973 1.443 -16.527 1.00 73.06 90 ALA A C 1
ATOM 678 O O . ALA A 1 90 ? 14.674 2.025 -17.353 1.00 73.06 90 ALA A O 1
ATOM 679 N N . VAL A 1 91 ? 14.438 0.433 -15.793 1.00 78.19 91 VAL A N 1
ATOM 680 C CA . VAL A 1 91 ? 15.718 -0.254 -16.045 1.00 78.19 91 VAL A CA 1
ATOM 681 C C . VAL A 1 91 ? 15.517 -1.394 -17.041 1.00 78.19 91 VAL A C 1
ATOM 683 O O . VAL A 1 91 ? 16.389 -1.661 -17.862 1.00 78.19 91 VAL A O 1
ATOM 686 N N . GLY A 1 92 ? 14.355 -2.046 -16.991 1.00 79.94 92 GLY A N 1
ATOM 687 C CA . GLY A 1 92 ? 13.985 -3.122 -17.901 1.00 79.94 92 GLY A CA 1
ATOM 688 C C . GLY A 1 92 ? 12.944 -4.056 -17.296 1.00 79.94 92 GLY A C 1
ATOM 689 O O . GLY A 1 92 ? 12.363 -3.769 -16.247 1.00 79.94 92 GLY A O 1
ATOM 690 N N . GLU A 1 93 ? 12.743 -5.192 -17.955 1.00 82.62 93 GLU A N 1
ATOM 691 C CA . GLU A 1 93 ? 11.859 -6.267 -17.508 1.00 82.62 93 GLU A CA 1
ATOM 692 C C . GLU A 1 93 ? 12.658 -7.564 -17.323 1.00 82.62 93 GLU A C 1
ATOM 694 O O . GLU A 1 93 ? 13.668 -7.787 -17.994 1.00 82.62 93 GLU A O 1
ATOM 699 N N . SER A 1 94 ? 12.223 -8.425 -16.403 1.00 83.69 94 SER A N 1
ATOM 700 C CA . SER A 1 94 ? 12.792 -9.769 -16.217 1.00 83.69 94 SER A CA 1
ATOM 701 C C . SER A 1 94 ? 11.708 -10.803 -15.908 1.00 83.69 94 SER A C 1
ATOM 703 O O . SER A 1 94 ? 10.549 -10.445 -15.688 1.00 83.69 94 SER A O 1
ATOM 705 N N . ASP A 1 95 ? 12.077 -12.084 -15.944 1.00 83.50 95 ASP A N 1
ATOM 706 C CA . ASP A 1 95 ? 11.179 -13.194 -15.616 1.00 83.50 95 ASP A CA 1
ATOM 707 C C . ASP A 1 95 ? 10.753 -13.138 -14.142 1.00 83.50 95 ASP A C 1
ATOM 709 O O . ASP A 1 95 ? 11.594 -13.048 -13.246 1.00 83.50 95 ASP A O 1
ATOM 713 N N . GLY A 1 96 ? 9.440 -13.174 -13.911 1.00 80.88 96 GLY A N 1
ATOM 714 C CA . GLY A 1 96 ? 8.824 -13.159 -12.584 1.00 80.88 96 GLY A CA 1
ATOM 715 C C . GLY A 1 96 ? 8.339 -14.525 -12.111 1.00 80.88 96 GLY A C 1
ATOM 716 O O . GLY A 1 96 ? 7.766 -14.610 -11.028 1.00 80.88 96 GLY A O 1
ATOM 717 N N . SER A 1 97 ? 8.557 -15.591 -12.885 1.00 80.38 97 SER A N 1
ATOM 718 C CA . SER A 1 97 ? 8.028 -16.932 -12.590 1.00 80.38 97 SER A CA 1
ATOM 719 C C . SER A 1 97 ? 8.474 -17.489 -11.228 1.00 80.38 97 SER A C 1
ATOM 721 O O . SER A 1 97 ? 7.747 -18.264 -10.611 1.00 80.38 97 SER A O 1
ATOM 723 N N . ASP A 1 98 ? 9.630 -17.043 -10.727 1.00 83.06 98 ASP A N 1
ATOM 724 C CA . ASP A 1 98 ? 10.184 -17.389 -9.408 1.00 83.06 98 ASP A CA 1
ATOM 725 C C . ASP A 1 98 ? 9.546 -16.617 -8.234 1.00 83.06 98 ASP A C 1
ATOM 727 O O . ASP A 1 98 ? 10.014 -16.720 -7.097 1.00 83.06 98 ASP A O 1
ATOM 731 N N . GLY A 1 99 ? 8.516 -15.810 -8.494 1.00 84.69 99 GLY A N 1
ATOM 732 C CA . GLY A 1 99 ? 7.875 -14.968 -7.491 1.00 84.69 99 GLY A CA 1
ATOM 733 C C . GLY A 1 99 ? 8.610 -13.644 -7.227 1.00 84.69 99 GLY A C 1
ATOM 734 O O . GLY A 1 99 ? 9.590 -13.302 -7.903 1.00 84.69 99 GLY A O 1
ATOM 735 N N . PRO A 1 100 ? 8.150 -12.868 -6.229 1.00 84.81 100 PRO A N 1
ATOM 736 C CA . PRO A 1 100 ? 8.707 -11.552 -5.916 1.00 84.81 100 PRO A CA 1
ATOM 737 C C . PRO A 1 100 ? 10.175 -11.598 -5.477 1.00 84.81 100 PRO A C 1
ATOM 739 O O . PRO A 1 100 ? 10.934 -10.670 -5.752 1.00 84.81 100 PRO A O 1
ATOM 742 N N . GLU A 1 101 ? 10.619 -12.696 -4.866 1.00 87.44 101 GLU A N 1
ATOM 743 C CA . GLU A 1 101 ? 12.017 -12.914 -4.498 1.00 87.44 101 GLU A CA 1
ATOM 744 C C . GLU A 1 101 ? 12.914 -13.051 -5.739 1.00 87.44 101 GLU A C 1
ATOM 746 O O . GLU A 1 101 ? 14.095 -12.692 -5.703 1.00 87.44 101 GLU A O 1
ATOM 751 N N . GLY A 1 102 ? 12.373 -13.572 -6.847 1.00 89.62 102 GLY A N 1
ATOM 752 C CA . GLY A 1 102 ? 13.036 -13.578 -8.151 1.00 89.62 102 GLY A CA 1
ATOM 753 C C . GLY A 1 102 ? 13.287 -12.160 -8.657 1.00 89.62 102 GLY A C 1
ATOM 754 O O . GLY A 1 102 ? 14.415 -11.830 -9.034 1.00 89.62 102 GLY A O 1
ATOM 755 N N . CYS A 1 103 ? 12.274 -11.296 -8.561 1.00 89.00 103 CYS A N 1
ATOM 756 C CA . CYS A 1 103 ? 12.380 -9.890 -8.946 1.00 89.00 103 CYS A CA 1
ATOM 757 C C . CYS A 1 103 ? 13.366 -9.103 -8.079 1.00 89.00 103 CYS A C 1
ATOM 759 O O . CYS A 1 103 ? 14.141 -8.309 -8.613 1.00 89.00 103 CYS A O 1
ATOM 761 N N . ASP A 1 104 ? 13.392 -9.350 -6.766 1.00 89.69 104 ASP A N 1
ATOM 762 C CA . ASP A 1 104 ? 14.379 -8.753 -5.860 1.00 89.69 104 ASP A CA 1
ATOM 763 C C . ASP A 1 104 ? 15.814 -9.106 -6.295 1.00 89.69 104 ASP A C 1
ATOM 765 O O . ASP A 1 104 ? 16.663 -8.228 -6.477 1.00 89.69 104 ASP A O 1
ATOM 769 N N . ARG A 1 105 ? 16.082 -10.391 -6.573 1.00 92.00 105 ARG A N 1
ATOM 770 C CA . ARG A 1 105 ? 17.393 -10.834 -7.084 1.00 92.00 105 ARG A CA 1
ATOM 771 C C . ARG A 1 105 ? 17.729 -10.220 -8.442 1.00 92.00 105 ARG A C 1
ATOM 773 O O . ARG A 1 105 ? 18.890 -9.881 -8.674 1.00 92.00 105 ARG A O 1
ATOM 780 N N . ALA A 1 106 ? 16.750 -10.109 -9.338 1.00 91.19 106 ALA A N 1
ATOM 781 C CA . ALA A 1 106 ? 16.943 -9.516 -10.656 1.00 91.19 106 ALA A CA 1
ATOM 782 C C . ALA A 1 106 ? 17.294 -8.025 -10.551 1.00 91.19 106 ALA A C 1
ATOM 784 O O . ALA A 1 106 ? 18.269 -7.584 -11.161 1.00 91.19 106 ALA A O 1
ATOM 785 N N . CYS A 1 107 ? 16.580 -7.272 -9.710 1.00 91.06 107 CYS A N 1
ATOM 786 C CA . CYS A 1 107 ? 16.852 -5.856 -9.485 1.00 91.06 107 CYS A CA 1
ATOM 787 C C . CYS A 1 107 ? 18.246 -5.634 -8.882 1.00 91.06 107 CYS A C 1
ATOM 789 O O . CYS A 1 107 ? 18.998 -4.813 -9.392 1.00 91.06 107 CYS A O 1
ATOM 791 N N . LYS A 1 108 ? 18.666 -6.440 -7.898 1.00 90.94 108 LYS A N 1
ATOM 792 C CA . LYS A 1 108 ? 20.022 -6.359 -7.313 1.00 90.94 108 LYS A CA 1
ATOM 793 C C . LYS A 1 108 ? 21.158 -6.550 -8.324 1.00 90.94 108 LYS A C 1
ATOM 795 O O . LYS A 1 108 ? 22.271 -6.084 -8.092 1.00 90.94 108 LYS A O 1
ATOM 800 N N . ARG A 1 109 ? 20.909 -7.258 -9.431 1.00 91.44 109 ARG A N 1
ATOM 801 C CA . ARG A 1 109 ? 21.892 -7.479 -10.508 1.00 91.44 109 ARG A CA 1
ATOM 802 C C . ARG A 1 109 ? 21.846 -6.407 -11.593 1.00 91.44 109 ARG A C 1
ATOM 804 O O . ARG A 1 109 ? 22.828 -6.247 -12.313 1.00 91.44 109 ARG A O 1
ATOM 811 N N . ALA A 1 110 ? 20.720 -5.718 -11.740 1.00 89.81 110 ALA A N 1
ATOM 812 C CA . ALA A 1 110 ? 20.514 -4.736 -12.790 1.00 89.81 110 ALA A CA 1
ATOM 813 C C . ALA A 1 110 ? 21.093 -3.374 -12.381 1.00 89.81 110 ALA A C 1
ATOM 815 O O . ALA A 1 110 ? 20.715 -2.790 -11.363 1.00 89.81 110 ALA A O 1
ATOM 816 N N . GLU A 1 111 ? 22.012 -2.846 -13.189 1.00 88.62 111 GLU A N 1
ATOM 817 C CA . GLU A 1 111 ? 22.662 -1.569 -12.906 1.00 88.62 111 GLU A CA 1
ATOM 818 C C . GLU A 1 111 ? 21.632 -0.430 -12.818 1.00 88.62 111 GLU A C 1
ATOM 820 O O . GLU A 1 111 ? 20.816 -0.220 -13.713 1.00 88.62 111 GLU A O 1
ATOM 825 N N . GLY A 1 112 ? 21.659 0.311 -11.708 1.00 86.19 112 GLY A N 1
ATOM 826 C CA . GLY A 1 112 ? 20.760 1.443 -11.477 1.00 86.19 112 GLY A CA 1
ATOM 827 C C . GLY A 1 112 ? 19.357 1.077 -10.979 1.00 86.19 112 GLY A C 1
ATOM 828 O O . GLY A 1 112 ? 18.595 1.995 -10.660 1.00 86.19 112 GLY A O 1
ATOM 829 N N . CYS A 1 113 ? 19.026 -0.211 -10.846 1.00 88.06 113 CYS A N 1
ATOM 830 C CA . CYS A 1 113 ? 17.763 -0.643 -10.253 1.00 88.06 113 CYS A CA 1
ATOM 831 C C . CYS A 1 113 ? 17.732 -0.351 -8.748 1.00 88.06 113 CYS A C 1
ATOM 833 O O . CYS A 1 113 ? 18.732 -0.479 -8.041 1.00 88.06 113 CYS A O 1
ATOM 835 N N . ARG A 1 114 ? 16.583 0.122 -8.267 1.00 86.25 114 ARG A N 1
ATOM 836 C CA . ARG A 1 114 ? 16.337 0.464 -6.854 1.00 86.25 114 ARG A CA 1
ATOM 837 C C . ARG A 1 114 ? 15.058 -0.157 -6.320 1.00 86.25 114 ARG A C 1
ATOM 839 O O . ARG A 1 114 ? 14.934 -0.379 -5.118 1.00 86.25 114 ARG A O 1
ATOM 846 N N . TYR A 1 115 ? 14.118 -0.402 -7.217 1.00 85.62 115 TYR A N 1
ATOM 847 C CA . TYR A 1 115 ? 12.797 -0.893 -6.903 1.00 85.62 115 TYR A CA 1
ATOM 848 C C . TYR A 1 115 ? 12.372 -1.915 -7.947 1.00 85.62 115 TYR A C 1
ATOM 850 O O . TYR A 1 115 ? 12.806 -1.848 -9.100 1.00 85.62 115 TYR A O 1
ATOM 858 N N . PHE A 1 116 ? 11.482 -2.815 -7.555 1.00 86.00 116 PHE A N 1
ATOM 859 C CA . PHE A 1 116 ? 10.833 -3.726 -8.484 1.00 86.00 116 PHE A CA 1
ATOM 860 C C . PHE A 1 116 ? 9.324 -3.755 -8.260 1.00 86.00 116 PHE A C 1
ATOM 862 O O . PHE A 1 116 ? 8.845 -3.444 -7.171 1.00 86.00 116 PHE A O 1
ATOM 869 N N . THR A 1 117 ? 8.596 -4.153 -9.300 1.00 83.00 117 THR A N 1
ATOM 870 C CA . THR A 1 117 ? 7.196 -4.576 -9.218 1.00 83.00 117 THR A CA 1
ATOM 871 C C . THR A 1 117 ? 7.072 -5.955 -9.844 1.00 83.00 117 THR A C 1
ATOM 873 O O . THR A 1 117 ? 7.349 -6.127 -11.030 1.00 83.00 117 THR A O 1
ATOM 876 N N . TRP A 1 118 ? 6.653 -6.937 -9.056 1.00 83.56 118 TRP A N 1
ATOM 877 C CA . TRP A 1 118 ? 6.285 -8.264 -9.533 1.00 83.56 118 TRP A CA 1
ATOM 878 C C . TRP A 1 118 ? 4.802 -8.290 -9.899 1.00 83.56 118 TRP A C 1
ATOM 880 O O . TRP A 1 118 ? 3.968 -7.799 -9.139 1.00 83.56 118 TRP A O 1
ATOM 890 N N . THR A 1 119 ? 4.463 -8.855 -11.057 1.00 76.75 119 THR A N 1
ATOM 891 C CA . THR A 1 119 ? 3.076 -8.959 -11.545 1.00 76.75 119 THR A CA 1
ATOM 892 C C . THR A 1 119 ? 2.598 -10.396 -11.733 1.00 76.75 119 THR A C 1
ATOM 894 O O . THR A 1 119 ? 1.518 -10.603 -12.281 1.00 76.75 119 THR A O 1
ATOM 897 N N . GLY A 1 120 ? 3.381 -11.386 -11.297 1.00 80.38 120 GLY A N 1
ATOM 898 C CA . GLY A 1 120 ? 3.149 -12.799 -11.588 1.00 80.38 120 GLY A CA 1
ATOM 899 C C . GLY A 1 120 ? 4.164 -13.317 -12.606 1.00 80.38 120 GLY A C 1
ATOM 900 O O . GLY A 1 120 ? 5.201 -13.842 -12.211 1.00 80.38 120 GLY A O 1
ATOM 901 N N . PRO A 1 121 ? 3.923 -13.160 -13.918 1.00 77.25 121 PRO A N 1
ATOM 902 C CA . PRO A 1 121 ? 4.837 -13.672 -14.935 1.00 77.25 121 PRO A CA 1
ATOM 903 C C . PRO A 1 121 ? 6.077 -12.790 -15.142 1.00 77.25 121 PRO A C 1
ATOM 905 O O . PRO A 1 121 ? 7.045 -13.231 -15.754 1.00 77.25 121 PRO A O 1
ATOM 908 N N . GLN A 1 122 ? 6.060 -11.534 -14.687 1.00 81.62 122 GLN A N 1
ATOM 909 C CA . GLN A 1 122 ? 7.084 -10.547 -15.029 1.00 81.62 122 GLN A CA 1
ATOM 910 C C . GLN A 1 122 ? 7.486 -9.686 -13.830 1.00 81.62 122 GLN A C 1
ATOM 912 O O . GLN A 1 122 ? 6.714 -9.471 -12.891 1.00 81.62 122 GLN A O 1
ATOM 917 N N . CYS A 1 123 ? 8.707 -9.164 -13.906 1.00 85.31 123 CYS A N 1
ATOM 918 C CA . CYS A 1 123 ? 9.253 -8.162 -13.006 1.00 85.31 123 CYS A CA 1
ATOM 919 C C . CYS A 1 123 ? 9.526 -6.877 -13.782 1.00 85.31 123 CYS A C 1
ATOM 921 O O . CYS A 1 123 ? 10.315 -6.889 -14.727 1.00 85.31 123 CYS A O 1
ATOM 923 N N . GLN A 1 124 ? 8.964 -5.761 -13.336 1.00 85.81 124 GLN A N 1
ATOM 924 C CA . GLN A 1 124 ? 9.376 -4.435 -13.784 1.00 85.81 124 GLN A CA 1
ATOM 925 C C . GLN A 1 124 ? 10.489 -3.924 -12.871 1.00 85.81 124 GLN A C 1
ATOM 927 O O . GLN A 1 124 ? 10.311 -3.864 -11.655 1.00 85.81 124 GLN A O 1
ATOM 932 N N . LEU A 1 125 ? 11.637 -3.574 -13.450 1.00 86.94 125 LEU A N 1
ATOM 933 C CA . LEU A 1 125 ? 12.819 -3.083 -12.743 1.00 86.94 125 LEU A CA 1
ATOM 934 C C . LEU A 1 125 ? 12.911 -1.565 -12.898 1.00 86.94 125 LEU 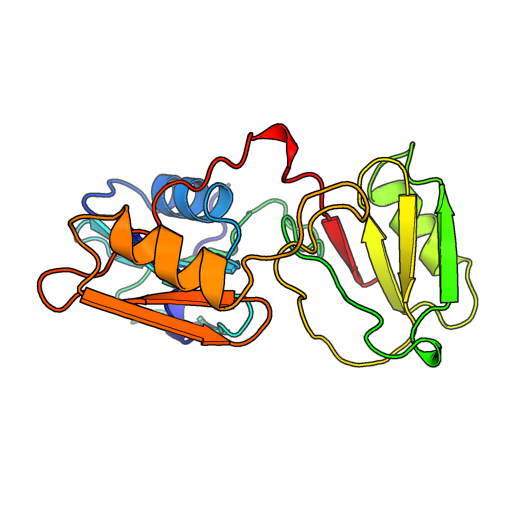A C 1
ATOM 936 O O . LEU A 1 125 ? 12.861 -1.050 -14.016 1.00 86.94 125 LEU A O 1
ATOM 940 N N . ILE A 1 126 ? 13.040 -0.836 -11.790 1.00 82.62 126 ILE A N 1
ATOM 941 C CA . ILE A 1 126 ? 12.808 0.613 -11.755 1.00 82.62 126 ILE A CA 1
ATOM 942 C C . ILE A 1 126 ? 14.006 1.327 -11.119 1.00 82.62 126 ILE A C 1
ATOM 944 O O . ILE A 1 126 ? 14.478 0.955 -10.037 1.00 82.62 126 ILE A O 1
ATOM 948 N N . LYS A 1 127 ? 14.499 2.378 -11.785 1.00 80.50 127 LYS A N 1
ATOM 949 C CA . LYS A 1 127 ? 15.529 3.288 -11.258 1.00 80.50 127 LYS A CA 1
ATOM 950 C C . LYS A 1 127 ? 14.881 4.392 -10.422 1.00 80.50 127 LYS A C 1
ATOM 952 O O . LYS A 1 127 ? 13.680 4.619 -10.474 1.00 80.50 127 LYS A O 1
ATOM 957 N N . LYS A 1 128 ? 15.690 5.125 -9.656 1.00 65.62 128 LYS A N 1
ATOM 958 C CA . LYS A 1 128 ? 15.227 6.218 -8.785 1.00 65.62 128 LYS A CA 1
ATOM 959 C C . LYS A 1 128 ? 14.398 7.254 -9.574 1.00 65.62 128 LYS A C 1
ATOM 961 O O . LYS A 1 128 ? 14.960 8.042 -10.329 1.00 65.62 128 LYS A O 1
ATOM 966 N N . GLY A 1 129 ? 13.083 7.259 -9.370 1.00 54.59 129 GLY A N 1
ATOM 967 C CA . GLY A 1 129 ? 12.129 8.158 -10.017 1.00 54.59 129 GLY A CA 1
ATOM 968 C C . GLY A 1 129 ? 10.727 7.902 -9.467 1.00 54.59 129 GLY A C 1
ATOM 969 O O . GLY A 1 129 ? 10.296 6.761 -9.445 1.00 54.59 129 GLY A O 1
ATOM 970 N N . LEU A 1 130 ? 10.104 8.961 -8.941 1.00 48.19 130 LEU A N 1
ATOM 971 C CA . LEU A 1 130 ? 8.752 9.075 -8.376 1.00 48.19 130 LEU A CA 1
ATOM 972 C C . LEU A 1 130 ? 8.104 7.791 -7.818 1.00 48.19 130 LEU A C 1
ATOM 974 O O . LEU A 1 130 ? 7.523 6.989 -8.539 1.00 48.19 130 LEU A O 1
ATOM 978 N N . GLN A 1 131 ? 8.088 7.699 -6.485 1.00 49.56 131 GLN A N 1
ATOM 979 C CA . GLN A 1 131 ? 7.102 6.909 -5.751 1.00 49.56 131 GLN A CA 1
ATOM 980 C C . GLN A 1 131 ? 5.711 7.430 -6.114 1.00 49.56 131 GLN A C 1
ATOM 982 O O . GLN A 1 131 ? 5.203 8.396 -5.551 1.00 49.56 131 GLN A O 1
ATOM 987 N N . SER A 1 132 ? 5.108 6.838 -7.123 1.00 47.06 132 SER A N 1
ATOM 988 C CA . SER A 1 132 ? 3.697 7.004 -7.398 1.00 47.06 132 SER A CA 1
ATOM 989 C C . SER A 1 132 ? 3.159 5.593 -7.479 1.00 47.06 132 SER A C 1
ATOM 991 O O . SER A 1 132 ? 3.445 4.903 -8.461 1.00 47.06 132 SER A O 1
ATOM 993 N N . PRO A 1 133 ? 2.447 5.133 -6.438 1.00 47.56 133 PRO A N 1
ATOM 994 C CA . PRO A 1 133 ? 1.667 3.928 -6.567 1.00 47.56 133 PRO A CA 1
ATOM 995 C C . PRO A 1 133 ? 0.622 4.231 -7.632 1.00 47.56 133 PRO A C 1
ATOM 997 O O . PRO A 1 133 ? -0.317 4.995 -7.403 1.00 47.56 133 PRO A O 1
ATOM 1000 N N . LEU A 1 134 ? 0.827 3.701 -8.836 1.00 43.97 134 LEU A N 1
ATOM 1001 C CA . LEU A 1 134 ? -0.282 3.578 -9.758 1.00 43.97 134 LEU A CA 1
ATOM 1002 C C . LEU A 1 134 ? -1.237 2.598 -9.081 1.00 43.97 134 LEU A C 1
ATOM 1004 O O . LEU A 1 134 ? -0.899 1.451 -8.811 1.00 43.97 134 LEU A O 1
ATOM 1008 N N . HIS A 1 135 ? -2.425 3.076 -8.742 1.00 43.53 135 HIS A N 1
ATOM 1009 C CA . HIS A 1 135 ? -3.555 2.202 -8.484 1.00 43.53 135 HIS A CA 1
ATOM 1010 C C . HIS A 1 135 ? -3.650 1.210 -9.633 1.00 43.53 135 HIS A C 1
ATOM 1012 O O . HIS A 1 135 ? -3.618 1.668 -10.774 1.00 43.53 135 HIS A O 1
ATOM 1018 N N . ILE A 1 136 ? -3.711 -0.089 -9.304 1.00 40.03 136 ILE A N 1
ATOM 1019 C CA . ILE A 1 136 ? -3.958 -1.235 -10.193 1.00 40.03 136 ILE A CA 1
ATOM 1020 C C . ILE A 1 136 ? -4.028 -0.789 -11.660 1.00 40.03 136 ILE A C 1
ATOM 1022 O O . ILE A 1 136 ? -5.113 -0.493 -12.166 1.00 40.03 136 ILE A O 1
ATOM 1026 N N . THR A 1 137 ? -2.888 -0.675 -12.354 1.00 35.62 137 THR A N 1
ATOM 1027 C CA . THR A 1 137 ? -2.973 -0.634 -13.813 1.00 35.62 137 THR A CA 1
ATOM 1028 C C . THR A 1 137 ? -3.497 -1.996 -14.196 1.00 35.62 137 THR A C 1
ATOM 1030 O O . THR A 1 137 ? -2.787 -2.996 -14.070 1.00 35.62 137 THR A O 1
ATOM 1033 N N . ALA A 1 138 ? -4.765 -2.032 -14.595 1.00 32.84 138 ALA A N 1
ATOM 1034 C CA . ALA A 1 138 ? -5.338 -3.201 -15.217 1.00 32.84 138 ALA A CA 1
ATOM 1035 C C . ALA A 1 138 ? -4.344 -3.691 -16.294 1.00 32.84 138 ALA A C 1
ATOM 1037 O O . ALA A 1 138 ? -3.728 -2.846 -16.960 1.00 32.84 138 ALA A O 1
ATOM 1038 N N . PRO A 1 139 ? -4.127 -5.012 -16.442 1.00 31.47 139 PRO A N 1
ATOM 1039 C CA . PRO A 1 139 ? -3.263 -5.556 -17.484 1.00 31.47 139 PRO A CA 1
ATOM 1040 C C . PRO A 1 139 ? -3.522 -4.856 -18.827 1.00 31.47 139 PRO A C 1
ATOM 1042 O O . PRO A 1 139 ? -4.675 -4.511 -19.084 1.00 31.47 139 PRO A O 1
ATOM 1045 N N . PRO A 1 140 ? -2.534 -4.699 -19.726 1.00 37.16 140 PRO A N 1
ATOM 1046 C CA . PRO A 1 140 ? -2.747 -4.064 -21.034 1.00 37.16 140 PRO A CA 1
ATOM 1047 C C . PRO A 1 140 ? -3.848 -4.736 -21.884 1.00 37.16 140 PRO A C 1
ATOM 1049 O O . PRO A 1 140 ? -4.318 -4.154 -22.856 1.00 37.16 140 PRO A O 1
ATOM 1052 N N . SER A 1 141 ? -4.278 -5.948 -21.510 1.00 35.44 141 SER A N 1
ATOM 1053 C CA . SER A 1 141 ? -5.394 -6.703 -22.093 1.00 35.44 141 SER A CA 1
ATOM 1054 C C . SER A 1 141 ? -6.744 -6.533 -21.376 1.00 35.44 141 SER A C 1
ATOM 1056 O O . SER A 1 141 ? -7.717 -7.183 -21.750 1.00 35.44 141 SER A O 1
ATOM 1058 N N . SER A 1 142 ? -6.811 -5.721 -20.326 1.00 36.41 142 SER A N 1
ATOM 1059 C CA . SER A 1 142 ? -8.032 -5.442 -19.568 1.00 36.41 142 SER A CA 1
ATOM 1060 C C . SER A 1 142 ? -8.690 -4.178 -20.110 1.00 36.41 142 SER A C 1
ATOM 1062 O O . SER A 1 142 ? -7.977 -3.277 -20.562 1.00 36.41 142 SER A O 1
ATOM 1064 N N . PRO A 1 143 ? -10.031 -4.068 -20.074 1.00 39.25 143 PRO A N 1
ATOM 1065 C CA . PRO A 1 143 ? -10.686 -2.823 -20.444 1.00 39.25 143 PRO A CA 1
ATOM 1066 C C . PRO A 1 143 ? -10.099 -1.680 -19.601 1.00 39.25 143 PRO A C 1
ATOM 1068 O O . PRO A 1 143 ? -9.778 -1.893 -18.427 1.00 39.25 143 PRO A O 1
ATOM 1071 N N . PRO A 1 144 ? -9.880 -0.500 -20.206 1.00 37.28 144 PRO A N 1
ATOM 1072 C CA . PRO A 1 144 ? -9.158 0.588 -19.569 1.00 37.28 144 PRO A CA 1
ATOM 1073 C C . PRO A 1 144 ? -9.766 0.906 -18.201 1.00 37.28 144 PRO A C 1
ATOM 1075 O O . PRO A 1 144 ? -10.990 0.906 -18.057 1.00 37.28 144 PRO A O 1
ATOM 1078 N N . SER A 1 145 ? -8.878 1.183 -17.230 1.00 43.66 145 SER A N 1
ATOM 1079 C CA . SER A 1 145 ? -9.109 2.002 -16.023 1.00 43.66 145 SER A CA 1
ATOM 1080 C C . SER A 1 145 ? -10.390 2.816 -16.157 1.00 43.66 145 SER A C 1
ATOM 1082 O O . SER A 1 145 ? -10.518 3.450 -17.209 1.00 43.66 145 SER A O 1
ATOM 1084 N N . PRO A 1 146 ? -11.299 2.847 -15.157 1.00 48.66 146 PRO A N 1
ATOM 1085 C CA . PRO A 1 146 ? -12.629 3.396 -15.355 1.00 48.66 146 PRO A CA 1
ATOM 1086 C C . PRO A 1 146 ? -12.475 4.773 -15.973 1.00 48.66 146 PRO A C 1
ATOM 1088 O O . PRO A 1 146 ? -11.920 5.679 -15.362 1.00 48.66 146 PRO A O 1
ATOM 1091 N N . SER A 1 147 ? -12.863 4.903 -17.239 1.00 56.25 147 SER A N 1
ATOM 1092 C CA . SER A 1 147 ? -12.845 6.196 -17.901 1.00 56.25 147 SER A CA 1
ATOM 1093 C C . SER A 1 147 ? -13.709 7.152 -17.074 1.00 56.25 147 SER A C 1
ATOM 1095 O O . SER A 1 147 ? -14.507 6.712 -16.243 1.00 56.25 147 SER A O 1
ATOM 1097 N N . LYS A 1 148 ? -13.615 8.466 -17.303 1.00 59.62 148 LYS A N 1
ATOM 1098 C CA . LYS A 1 148 ? -14.550 9.407 -16.662 1.00 59.62 148 LYS A CA 1
ATOM 1099 C C . LYS A 1 148 ? -16.003 8.922 -16.788 1.00 59.62 148 LYS A C 1
ATOM 1101 O O . LYS A 1 148 ? -16.752 9.051 -15.833 1.00 59.62 148 LYS A O 1
ATOM 1106 N N . GLN A 1 149 ? -16.330 8.306 -17.928 1.00 60.88 149 GLN A N 1
ATOM 1107 C CA . GLN A 1 149 ? -17.609 7.662 -18.204 1.00 60.88 149 GLN A CA 1
ATOM 1108 C C . GLN A 1 149 ? -17.872 6.473 -17.272 1.00 60.88 149 GLN A C 1
ATOM 1110 O O . GLN A 1 149 ? -18.821 6.512 -16.510 1.00 60.88 149 GLN A O 1
ATOM 1115 N N . SER A 1 150 ? -16.972 5.490 -17.225 1.00 63.00 150 SER A N 1
ATOM 1116 C CA . SER A 1 150 ? -17.132 4.299 -16.378 1.00 63.00 150 SER A CA 1
ATOM 1117 C C . SER A 1 150 ? -17.177 4.625 -14.881 1.00 63.00 150 SER A C 1
ATOM 1119 O O . SER A 1 150 ? -17.807 3.913 -14.113 1.00 63.00 150 SER A O 1
ATOM 1121 N N . CYS A 1 151 ? -16.514 5.701 -14.447 1.00 56.56 151 CYS A N 1
ATOM 1122 C CA . CYS A 1 151 ? -16.611 6.199 -13.076 1.00 56.56 151 CYS A CA 1
ATOM 1123 C C . CYS A 1 151 ? -17.994 6.794 -12.769 1.00 56.56 151 CYS A C 1
ATOM 1125 O O . CYS A 1 151 ? -18.501 6.646 -11.659 1.00 56.56 151 CYS A O 1
ATOM 1127 N N . THR A 1 152 ? -18.602 7.462 -13.751 1.00 69.56 152 THR A N 1
ATOM 1128 C CA . THR A 1 152 ? -19.986 7.933 -13.664 1.00 69.56 152 THR A CA 1
ATOM 1129 C C . THR A 1 152 ? -20.956 6.755 -13.668 1.00 69.56 152 THR A C 1
ATOM 1131 O O . THR A 1 152 ? -21.777 6.675 -12.764 1.00 69.56 152 THR A O 1
ATOM 1134 N N . ASP A 1 153 ? -20.773 5.791 -14.572 1.00 66.19 153 ASP A N 1
ATOM 1135 C CA . ASP A 1 153 ? -21.618 4.595 -14.669 1.00 66.19 153 ASP A CA 1
ATOM 1136 C C . ASP A 1 153 ? -21.611 3.792 -13.348 1.00 66.19 153 ASP A C 1
ATOM 1138 O O . ASP A 1 153 ? -22.655 3.392 -12.847 1.00 66.19 153 ASP A O 1
ATOM 1142 N N . LEU A 1 154 ? -20.442 3.647 -12.705 1.00 6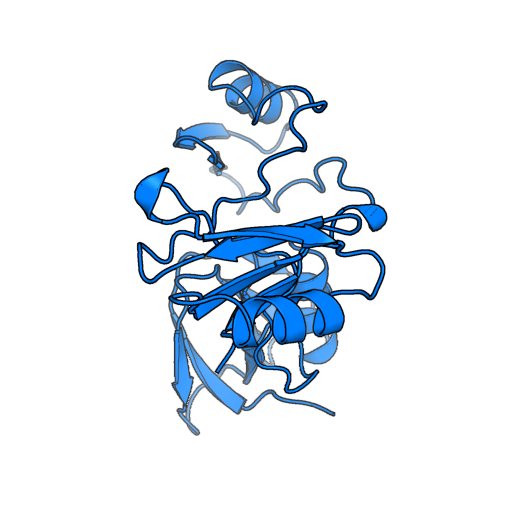2.91 154 LEU A N 1
ATOM 1143 C CA . LEU A 1 154 ? -20.307 3.002 -11.389 1.00 62.91 154 LEU A CA 1
ATOM 1144 C C . LEU A 1 154 ? -21.053 3.726 -10.256 1.00 62.91 154 LEU A C 1
ATOM 1146 O O . LEU A 1 154 ? -21.413 3.098 -9.262 1.00 62.91 154 LEU A O 1
ATOM 1150 N N . CYS A 1 155 ? -21.229 5.043 -10.362 1.00 68.44 155 CYS A N 1
ATOM 1151 C CA . CYS A 1 155 ? -22.033 5.804 -9.411 1.00 68.44 155 CYS A CA 1
ATOM 1152 C C . CYS A 1 155 ? -23.521 5.645 -9.709 1.00 68.44 155 CYS A C 1
ATOM 1154 O O . CYS A 1 155 ? -24.297 5.457 -8.782 1.00 68.44 155 CYS A O 1
ATOM 1156 N N . ASP A 1 156 ? -23.902 5.658 -10.986 1.00 71.75 156 ASP A N 1
ATOM 1157 C CA . ASP A 1 156 ? -25.293 5.498 -11.414 1.00 71.75 156 ASP A CA 1
ATOM 1158 C C . ASP A 1 156 ? -25.845 4.103 -11.057 1.00 71.75 156 ASP A C 1
ATOM 1160 O O . ASP A 1 156 ? -27.003 3.976 -10.658 1.00 71.75 156 ASP A O 1
ATOM 1164 N N . ASP A 1 157 ? -24.999 3.069 -11.120 1.00 62.62 157 ASP A N 1
ATOM 1165 C CA . ASP A 1 157 ? -25.333 1.697 -10.715 1.00 62.62 157 ASP A CA 1
ATOM 1166 C C . ASP A 1 157 ? -25.328 1.488 -9.187 1.00 62.62 157 ASP A C 1
ATOM 1168 O O . ASP A 1 157 ? -25.838 0.477 -8.692 1.00 62.62 157 ASP A O 1
ATOM 1172 N N . ASN A 1 158 ? -24.757 2.422 -8.416 1.00 56.56 158 ASN A N 1
ATOM 1173 C CA . ASN A 1 158 ? -24.683 2.333 -6.962 1.00 56.56 158 ASN A CA 1
ATOM 1174 C C . ASN A 1 158 ? -25.772 3.210 -6.312 1.00 56.56 158 ASN A C 1
ATOM 1176 O O . ASN A 1 158 ? -25.623 4.431 -6.265 1.00 56.56 158 ASN A O 1
ATOM 1180 N N . PRO A 1 159 ? -26.832 2.620 -5.724 1.00 62.94 159 PRO A N 1
ATOM 1181 C CA . PRO A 1 159 ? -27.946 3.377 -5.144 1.00 62.94 159 PRO A CA 1
ATOM 1182 C C . PRO A 1 159 ? -27.544 4.246 -3.943 1.00 62.94 159 PRO A C 1
ATOM 1184 O O . PRO A 1 159 ? -28.294 5.147 -3.562 1.00 62.94 159 PRO A O 1
ATOM 1187 N N . ASP A 1 160 ? -26.374 3.987 -3.353 1.00 60.47 160 ASP A N 1
ATOM 1188 C CA . ASP A 1 160 ? -25.814 4.777 -2.265 1.00 60.47 160 ASP A CA 1
ATOM 1189 C C . ASP A 1 160 ? -24.895 5.904 -2.759 1.00 60.47 160 ASP A C 1
ATOM 1191 O O . ASP A 1 160 ? -24.492 6.729 -1.942 1.00 60.47 160 ASP A O 1
ATOM 1195 N N . CYS A 1 161 ? -24.574 5.992 -4.057 1.00 65.88 161 CYS A N 1
ATOM 1196 C CA . CYS A 1 161 ? -23.724 7.040 -4.623 1.00 65.88 161 CYS A CA 1
ATOM 1197 C C . CYS A 1 161 ? -24.508 8.312 -4.975 1.00 65.88 161 CYS A C 1
ATOM 1199 O O . CYS A 1 161 ? -25.467 8.288 -5.738 1.00 65.88 161 CYS A O 1
ATOM 1201 N N . ASP A 1 162 ? -24.078 9.452 -4.424 1.00 75.88 162 ASP A N 1
ATOM 1202 C CA . ASP A 1 162 ? -24.639 10.774 -4.735 1.00 75.88 162 ASP A CA 1
ATOM 1203 C C . ASP A 1 162 ? -23.809 11.533 -5.779 1.00 75.88 162 ASP A C 1
ATOM 1205 O O . ASP A 1 162 ? -24.347 12.347 -6.529 1.00 75.88 162 ASP A O 1
ATOM 1209 N N . GLU A 1 163 ? -22.488 11.349 -5.772 1.00 75.00 163 GLU A N 1
ATOM 1210 C CA . GLU A 1 163 ? -21.561 12.096 -6.619 1.00 75.00 163 GLU A CA 1
ATOM 1211 C C . GLU A 1 163 ? -20.291 11.278 -6.874 1.00 75.00 163 GLU A C 1
ATOM 1213 O O . GLU A 1 163 ? -19.685 10.766 -5.940 1.00 75.00 163 GLU A O 1
ATOM 1218 N N . ALA A 1 164 ? -19.817 11.221 -8.119 1.00 70.38 164 ALA A N 1
ATOM 1219 C CA . ALA A 1 164 ? -18.526 10.626 -8.455 1.00 70.38 164 ALA A CA 1
ATOM 1220 C C . ALA A 1 164 ? -17.521 11.672 -8.940 1.00 70.38 164 ALA A C 1
ATOM 1222 O O . ALA A 1 164 ? -17.822 12.532 -9.766 1.00 70.38 164 ALA A O 1
ATOM 1223 N N . THR A 1 165 ? -16.287 11.586 -8.445 1.00 67.38 165 THR A N 1
ATOM 1224 C CA . THR A 1 165 ? -15.155 12.384 -8.917 1.00 67.38 165 THR A CA 1
ATOM 1225 C C . THR A 1 165 ? -14.118 11.469 -9.548 1.00 67.38 165 THR A C 1
ATOM 1227 O O . THR A 1 165 ? -13.473 10.676 -8.866 1.00 67.38 165 THR A O 1
ATOM 1230 N N . TYR A 1 166 ? -13.930 11.611 -10.857 1.00 54.19 166 TYR A N 1
ATOM 1231 C CA . TYR A 1 166 ? -12.864 10.922 -11.570 1.00 54.19 166 T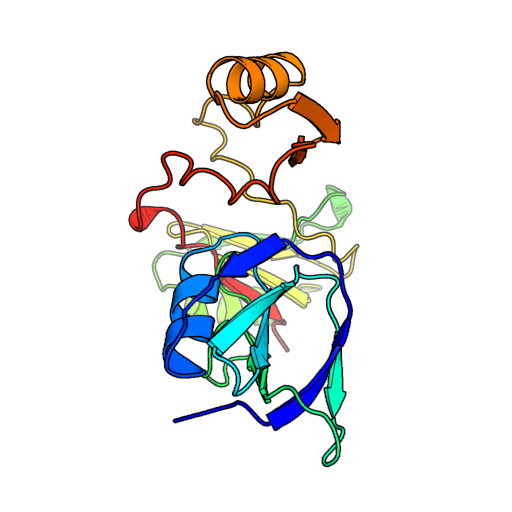YR A CA 1
ATOM 1232 C C . TYR A 1 166 ? -11.573 11.744 -11.528 1.00 54.19 166 TYR A C 1
ATOM 1234 O O . TYR A 1 166 ? -11.521 12.862 -12.045 1.00 54.19 166 TYR A O 1
ATOM 1242 N N . GLN A 1 167 ? -10.532 11.177 -10.929 1.00 48.94 167 GLN A N 1
ATOM 1243 C CA . GLN A 1 167 ? -9.168 11.689 -10.950 1.00 48.94 167 GLN A CA 1
ATOM 1244 C C . GLN A 1 167 ? -8.284 10.594 -11.538 1.00 48.94 167 GLN A C 1
ATOM 1246 O O . GLN A 1 167 ? -7.912 9.699 -10.800 1.00 48.94 167 GLN A O 1
ATOM 1251 N N . PRO A 1 168 ? -7.954 10.614 -12.840 1.00 41.38 168 PRO A N 1
ATOM 1252 C CA . PRO A 1 168 ? -7.226 9.516 -13.471 1.00 41.38 168 PRO A CA 1
ATOM 1253 C C . PRO A 1 168 ? -6.013 9.053 -12.637 1.00 41.38 168 PRO A C 1
ATOM 1255 O O . PRO A 1 168 ? -5.173 9.897 -12.309 1.00 41.38 168 PRO A O 1
ATOM 1258 N N . PRO A 1 169 ? -5.893 7.753 -12.291 1.00 39.75 169 PRO A N 1
ATOM 1259 C CA . PRO A 1 169 ? -6.739 6.608 -12.681 1.00 39.75 169 PRO A CA 1
ATOM 1260 C C . PRO A 1 169 ? -7.887 6.262 -11.701 1.00 39.75 169 PRO A C 1
ATOM 1262 O O . PRO A 1 169 ? -8.559 5.248 -11.867 1.00 39.75 169 PRO A O 1
ATOM 1265 N N . THR A 1 170 ? -8.102 7.041 -10.644 1.00 42.00 170 THR A N 1
ATOM 1266 C CA . THR A 1 170 ? -9.074 6.762 -9.583 1.00 42.00 170 THR A CA 1
ATOM 1267 C C . THR A 1 170 ? -10.469 7.301 -9.858 1.00 42.00 170 THR A C 1
ATOM 1269 O O . THR A 1 170 ? -10.676 8.405 -10.363 1.00 42.00 170 THR A O 1
ATOM 1272 N N . CYS A 1 171 ? -11.455 6.516 -9.434 1.00 52.34 171 CYS A N 1
ATOM 1273 C CA . CYS A 1 171 ? -12.837 6.936 -9.303 1.00 52.34 171 CYS A CA 1
ATOM 1274 C C . CYS A 1 171 ? -13.182 7.062 -7.817 1.00 52.34 171 CYS A C 1
ATOM 1276 O O . CYS A 1 171 ? -13.088 6.086 -7.074 1.00 52.34 171 CYS A O 1
ATOM 1278 N N . HIS A 1 172 ? -13.562 8.258 -7.379 1.00 59.72 172 HIS A N 1
ATOM 1279 C CA . HIS A 1 172 ? -13.981 8.528 -6.008 1.00 59.72 172 HIS A CA 1
ATOM 1280 C C . HIS A 1 172 ? -15.501 8.659 -5.964 1.00 59.72 172 HIS A C 1
ATOM 1282 O O . HIS A 1 172 ? -16.036 9.679 -6.396 1.00 59.72 172 HIS A O 1
ATOM 1288 N N . LEU A 1 173 ? -16.187 7.646 -5.441 1.00 62.22 173 LEU A N 1
ATOM 1289 C CA . LEU A 1 173 ? -17.627 7.697 -5.198 1.00 62.22 173 LEU A CA 1
ATOM 1290 C C . LEU A 1 173 ? -17.882 8.384 -3.848 1.00 62.22 173 LEU A C 1
ATOM 1292 O O . LEU A 1 173 ? -17.258 8.046 -2.842 1.00 62.22 173 LEU A O 1
ATOM 1296 N N . LYS A 1 174 ? -18.794 9.351 -3.815 1.00 60.53 174 LYS A N 1
ATOM 1297 C CA . LYS A 1 174 ? -19.195 10.114 -2.629 1.00 60.53 174 LYS A CA 1
ATOM 1298 C C . LYS A 1 174 ? -20.684 9.927 -2.384 1.00 60.53 174 LYS A C 1
ATOM 1300 O O . LYS A 1 174 ? -21.479 9.922 -3.321 1.00 60.53 174 LYS A O 1
ATOM 1305 N N . SER A 1 175 ? -21.063 9.835 -1.116 1.00 61.56 175 SER A N 1
ATOM 1306 C CA . SER A 1 175 ? -22.456 9.798 -0.676 1.00 61.56 175 SER A CA 1
ATOM 1307 C C . SER A 1 175 ? -22.680 10.830 0.411 1.00 61.56 175 SER A C 1
ATOM 1309 O O . SER A 1 175 ? -21.797 11.108 1.224 1.00 61.56 175 SER A O 1
ATOM 1311 N N . ARG A 1 176 ? -23.867 11.428 0.405 1.00 58.25 176 ARG A N 1
ATOM 1312 C CA . ARG A 1 176 ? -24.332 12.394 1.401 1.00 58.25 176 ARG A CA 1
ATOM 1313 C C . ARG A 1 176 ? -24.990 11.712 2.594 1.00 58.25 176 ARG A C 1
ATOM 1315 O O . ARG A 1 176 ? -25.194 12.373 3.609 1.00 58.25 176 ARG A O 1
ATOM 1322 N N . LYS A 1 177 ? -25.344 10.426 2.478 1.00 49.50 177 LYS A N 1
ATOM 1323 C CA . LYS A 1 177 ? -26.074 9.683 3.516 1.00 49.50 177 LYS A CA 1
ATOM 1324 C C . LYS A 1 177 ? -25.172 8.774 4.355 1.00 49.50 177 LYS A C 1
ATOM 1326 O O . LYS A 1 177 ? -25.436 8.649 5.544 1.00 49.50 177 LYS A O 1
ATOM 1331 N N . HIS A 1 178 ? -24.100 8.212 3.784 1.00 46.00 178 HIS A N 1
ATOM 1332 C CA . HIS A 1 178 ? -23.132 7.342 4.477 1.00 46.00 178 HIS A CA 1
ATOM 1333 C C . HIS A 1 178 ? -21.730 7.468 3.842 1.00 46.00 178 HIS A C 1
ATOM 1335 O O . HIS A 1 178 ? -21.639 7.869 2.688 1.00 46.00 178 HIS A O 1
ATOM 1341 N N . PRO A 1 179 ? -20.614 7.127 4.515 1.00 41.47 179 PRO A N 1
ATOM 1342 C CA . PRO A 1 179 ? -19.371 6.858 3.797 1.00 41.47 179 PRO A CA 1
ATOM 1343 C C . PRO A 1 179 ? -19.602 5.655 2.876 1.00 41.47 179 PRO A C 1
ATOM 1345 O O . PRO A 1 179 ? -19.964 4.579 3.351 1.00 41.47 179 PRO A O 1
ATOM 1348 N N . ILE A 1 180 ? -19.429 5.834 1.562 1.00 39.78 180 ILE A N 1
ATOM 1349 C CA . ILE A 1 180 ? -19.532 4.722 0.612 1.00 39.78 180 ILE A CA 1
ATOM 1350 C C . ILE A 1 180 ? -18.413 3.746 0.956 1.00 39.78 180 ILE A C 1
ATOM 1352 O O . ILE A 1 180 ? -17.236 4.044 0.750 1.00 39.78 180 ILE A O 1
ATOM 1356 N N . SER A 1 181 ? -18.781 2.580 1.489 1.00 39.56 181 SER A N 1
ATOM 1357 C CA . SER A 1 181 ? -17.917 1.410 1.386 1.00 39.56 181 SER A CA 1
ATOM 1358 C C . SER A 1 181 ? -17.683 1.221 -0.099 1.00 39.56 181 SER A C 1
ATOM 1360 O O . SER A 1 181 ? -18.658 1.048 -0.830 1.00 39.56 181 SER A O 1
ATOM 1362 N N . LEU A 1 182 ? -16.427 1.347 -0.547 1.00 40.12 182 LEU A N 1
ATOM 1363 C CA . LEU A 1 182 ? -16.025 0.929 -1.886 1.00 40.12 182 LEU A CA 1
ATOM 1364 C C . LEU A 1 182 ? -16.717 -0.408 -2.127 1.00 40.12 182 LEU A C 1
ATOM 1366 O O . LEU A 1 182 ? -16.405 -1.385 -1.448 1.00 40.12 182 LEU A O 1
ATOM 1370 N N . VAL A 1 183 ? -17.725 -0.396 -3.006 1.00 31.73 183 VAL A N 1
ATOM 1371 C CA . VAL A 1 183 ? -18.388 -1.614 -3.461 1.00 31.73 183 VAL A CA 1
ATOM 1372 C C . VAL A 1 183 ? -17.246 -2.522 -3.855 1.00 31.73 183 VAL A C 1
ATOM 1374 O O . VAL A 1 183 ? -16.332 -2.033 -4.528 1.00 31.73 183 VAL A O 1
ATOM 1377 N N . ASP A 1 184 ? -17.268 -3.766 -3.370 1.00 35.72 184 ASP A N 1
ATOM 1378 C CA . ASP A 1 184 ? -16.412 -4.853 -3.833 1.00 35.72 184 ASP A CA 1
ATOM 1379 C C . ASP A 1 184 ? -16.511 -4.873 -5.362 1.00 35.72 184 ASP A C 1
ATOM 1381 O O . ASP A 1 184 ? -17.343 -5.552 -5.965 1.00 35.72 184 ASP A O 1
ATOM 1385 N N . GLY A 1 185 ? -15.714 -4.025 -6.010 1.00 32.09 185 GLY A N 1
ATOM 1386 C CA . GLY A 1 185 ? -15.540 -4.029 -7.437 1.00 32.09 185 GLY A CA 1
ATOM 1387 C C . GLY A 1 185 ? -15.046 -5.423 -7.720 1.00 32.09 185 GLY A C 1
ATOM 1388 O O . GLY A 1 185 ? -14.212 -5.913 -6.967 1.00 32.09 185 GLY A O 1
ATOM 1389 N N . TYR A 1 186 ? -15.617 -6.058 -8.736 1.00 32.81 186 TYR A N 1
ATOM 1390 C CA . TYR A 1 186 ? -15.299 -7.395 -9.223 1.00 32.81 186 TYR A CA 1
ATOM 1391 C C . TYR A 1 186 ? -13.781 -7.622 -9.351 1.00 32.81 186 TYR A C 1
ATOM 1393 O O . TYR A 1 186 ? -13.206 -7.600 -10.437 1.00 32.81 186 TYR A O 1
ATOM 1401 N N . PHE A 1 187 ? -13.123 -7.851 -8.223 1.00 35.22 187 PHE A N 1
ATOM 1402 C CA . PHE A 1 187 ? -11.705 -8.063 -8.092 1.00 35.22 187 PHE A CA 1
ATOM 1403 C C . PHE A 1 187 ? -11.563 -9.433 -7.463 1.00 35.22 187 PHE A C 1
ATOM 1405 O O . PHE A 1 187 ? -11.613 -9.597 -6.250 1.00 35.22 187 PHE A O 1
ATOM 1412 N N . ASN A 1 188 ? -11.459 -10.443 -8.328 1.00 32.88 188 ASN A N 1
ATOM 1413 C CA . ASN A 1 188 ? -11.115 -11.791 -7.899 1.00 32.88 188 ASN A CA 1
ATOM 1414 C C . ASN A 1 188 ? -9.866 -11.731 -7.006 1.00 32.88 188 ASN A C 1
ATOM 1416 O O . ASN A 1 188 ? -8.897 -11.060 -7.366 1.00 32.88 188 ASN A O 1
ATOM 1420 N N . ASP A 1 189 ? -9.854 -12.508 -5.918 1.00 35.94 189 ASP A N 1
ATOM 1421 C CA . ASP A 1 189 ? -8.696 -12.750 -5.031 1.00 35.94 189 ASP A CA 1
ATOM 1422 C C . ASP A 1 189 ? -7.402 -13.103 -5.806 1.00 35.94 189 ASP A C 1
ATOM 1424 O O . ASP A 1 189 ? -6.286 -12.955 -5.314 1.00 35.94 189 ASP A O 1
ATOM 1428 N N . HIS A 1 190 ? -7.530 -13.520 -7.068 1.00 38.66 190 HIS A N 1
ATOM 1429 C CA . HIS A 1 190 ? -6.426 -13.739 -8.000 1.00 38.66 190 HIS A CA 1
ATOM 1430 C C . HIS A 1 190 ? -5.721 -12.474 -8.525 1.00 38.66 190 HIS A C 1
ATOM 1432 O O . HIS A 1 190 ? -4.681 -12.616 -9.162 1.00 38.66 190 HIS A O 1
ATOM 1438 N N . MET A 1 191 ? -6.217 -11.258 -8.266 1.00 43.72 191 MET A N 1
ATOM 1439 C CA . MET A 1 191 ? -5.612 -10.005 -8.755 1.00 43.72 191 MET A CA 1
ATOM 1440 C C . MET A 1 191 ? -4.704 -9.289 -7.741 1.00 43.72 191 MET A C 1
ATOM 1442 O O . MET A 1 191 ? -4.076 -8.290 -8.082 1.00 43.72 191 MET A O 1
ATOM 1446 N N . MET A 1 192 ? -4.539 -9.819 -6.524 1.00 50.75 192 MET A N 1
ATOM 1447 C CA . MET A 1 192 ? -3.563 -9.306 -5.546 1.00 50.75 192 MET A CA 1
ATOM 1448 C C . MET A 1 192 ? -2.166 -9.927 -5.698 1.00 50.75 192 MET A C 1
ATOM 1450 O O . MET A 1 192 ? -1.463 -10.151 -4.716 1.00 50.75 192 MET A O 1
ATOM 1454 N N . GLN A 1 193 ? -1.745 -10.224 -6.928 1.00 61.31 193 GLN A N 1
ATOM 1455 C CA . GLN A 1 193 ? -0.407 -10.766 -7.185 1.00 61.31 193 GLN A CA 1
ATOM 1456 C C . GLN A 1 193 ? 0.659 -9.674 -7.293 1.00 61.31 193 GLN A C 1
ATOM 1458 O O . GLN A 1 193 ? 1.822 -9.981 -7.502 1.00 61.31 193 GLN A O 1
ATOM 1463 N N . HIS A 1 194 ? 0.305 -8.397 -7.152 1.00 72.38 194 HIS A N 1
ATOM 1464 C CA . HIS A 1 194 ? 1.309 -7.346 -7.213 1.00 72.38 194 HIS A CA 1
ATOM 1465 C C . HIS A 1 194 ? 2.102 -7.275 -5.918 1.00 72.38 194 HIS A C 1
ATOM 1467 O O . HIS A 1 194 ? 1.538 -7.127 -4.833 1.00 72.38 194 HIS A O 1
ATOM 1473 N N . VAL A 1 195 ? 3.418 -7.382 -6.040 1.00 77.12 195 VAL A N 1
ATOM 1474 C CA . VAL A 1 195 ? 4.337 -7.213 -4.921 1.00 77.12 195 VAL A CA 1
ATOM 1475 C C . VAL A 1 195 ? 5.422 -6.264 -5.375 1.00 77.12 195 VAL A C 1
ATOM 1477 O O . VAL A 1 195 ? 6.177 -6.565 -6.299 1.00 77.12 195 VAL A O 1
ATOM 1480 N N . SER A 1 196 ? 5.477 -5.113 -4.727 1.00 79.00 196 SER A N 1
ATOM 1481 C CA . SER A 1 196 ? 6.545 -4.150 -4.937 1.00 79.00 196 SER A CA 1
ATOM 1482 C C . SER A 1 196 ? 7.494 -4.161 -3.764 1.00 79.00 196 SER A C 1
ATOM 1484 O O . SER A 1 196 ? 7.126 -4.551 -2.662 1.00 79.00 196 SER A O 1
ATOM 1486 N N . GLY A 1 197 ? 8.725 -3.736 -3.979 1.00 77.81 197 GLY A N 1
ATOM 1487 C CA . GLY A 1 197 ? 9.653 -3.610 -2.874 1.00 77.81 197 GLY A CA 1
ATOM 1488 C C . GLY A 1 197 ? 10.908 -2.844 -3.246 1.00 77.81 197 GLY A C 1
ATOM 1489 O O . GLY A 1 197 ? 11.258 -2.739 -4.430 1.00 77.81 197 GLY A O 1
ATOM 1490 N N . PRO A 1 198 ? 11.601 -2.287 -2.243 1.00 75.00 198 PRO A N 1
ATOM 1491 C CA . PRO A 1 198 ? 12.979 -1.887 -2.423 1.00 75.00 198 PRO A CA 1
ATOM 1492 C C . PRO A 1 198 ? 13.823 -3.135 -2.697 1.00 75.00 198 PRO A C 1
ATOM 1494 O O . PRO A 1 198 ? 13.634 -4.177 -2.069 1.00 75.00 198 PRO A O 1
ATOM 1497 N N . ALA A 1 199 ? 14.782 -3.005 -3.606 1.00 69.69 199 ALA A N 1
ATOM 1498 C CA . ALA A 1 199 ? 15.853 -3.975 -3.779 1.00 69.69 199 ALA A CA 1
ATOM 1499 C C . ALA A 1 199 ? 17.147 -3.325 -3.262 1.00 69.69 199 ALA A C 1
ATOM 1501 O O . ALA A 1 199 ? 17.765 -2.547 -3.998 1.00 69.69 199 ALA A O 1
ATOM 1502 N N . PRO A 1 200 ? 17.488 -3.516 -1.973 1.00 53.78 200 PRO A N 1
ATOM 1503 C CA . PRO A 1 200 ? 18.679 -2.924 -1.370 1.00 53.78 200 PRO A CA 1
ATOM 1504 C C . PRO A 1 200 ? 19.978 -3.491 -1.949 1.00 53.78 200 PRO A C 1
ATOM 1506 O O . PRO A 1 200 ? 20.024 -4.713 -2.231 1.00 53.78 200 PRO A O 1
#

InterPro domains:
  IPR003609 PAN/Apple domain [PF14295] (17-37)
  IPR003609 PAN/Apple domain [PF14295] (97-124)
  IPR003609 PAN/Apple domain [PF14295] (144-174)

Organism: NCBI:txid1169539

Secondary structure (DSSP, 8-state):
----EEEEEES-EEEEE-S-SSHHHHHHHHHHSTT--EEEEETTTEEEEE-TT-EEEE-TT-SEEEEES--S--S-EET-EE---SGGGEEEEEE-TT-HHHHHHHHHHSTTEEEEEE-SSEEEEEES----EES----TTSPPS--HHHHHHHHHT-TT-SEEEEETTEEEEE-SSS-------S--GGG---EEEE--

Sequence (200 aa):
VSCYRRGELSGIGVGLVEPVKEASECQAACARTPQCHYTGYGEWGSCYMVGWNGTIRENKDADLLVGPRSCDESCYDRGFIYAANDPSAAVGESDGSDGPEGCDRACKRAEGCRYFTWTGPQCQLIKKGLQSPLHITAPPSSPPSPSKQSCTDLCDDNPDCDEATYQPPTCHLKSRKHPISLVDGYFNDHMMQHVSGPAP